Protein AF-A0A1Y2IJ03-F1 (afdb_monomer)

Structure (mmCIF, N/CA/C/O backbone):
data_AF-A0A1Y2IJ03-F1
#
_entry.id   AF-A0A1Y2IJ03-F1
#
loop_
_atom_site.group_PDB
_atom_site.id
_atom_site.type_symbol
_atom_site.label_atom_id
_atom_site.label_alt_id
_atom_site.label_comp_id
_atom_site.label_asym_id
_atom_site.label_entity_id
_atom_site.label_seq_id
_atom_site.pdbx_PDB_ins_code
_atom_site.Cartn_x
_atom_site.Cartn_y
_atom_site.Cartn_z
_atom_site.occupancy
_atom_site.B_iso_or_equiv
_atom_site.auth_seq_id
_atom_site.auth_comp_id
_atom_site.auth_asym_id
_atom_site.auth_atom_id
_atom_site.pdbx_PDB_model_num
ATOM 1 N N . MET A 1 1 ? -4.347 -14.880 13.955 1.00 60.97 1 MET A N 1
ATOM 2 C CA . MET A 1 1 ? -3.455 -14.083 14.823 1.00 60.97 1 MET A CA 1
ATOM 3 C C . MET A 1 1 ? -4.334 -13.194 15.697 1.00 60.97 1 MET A C 1
ATOM 5 O O . MET A 1 1 ? -5.386 -12.803 15.196 1.00 60.97 1 MET A O 1
ATOM 9 N N . PRO A 1 2 ? -4.016 -12.935 16.980 1.00 81.69 2 PRO A N 1
ATOM 10 C CA . PRO A 1 2 ? -4.714 -11.885 17.726 1.00 81.69 2 PRO A CA 1
ATOM 11 C C . PRO A 1 2 ? -4.507 -10.529 17.035 1.00 81.69 2 PRO A C 1
ATOM 13 O O . PRO A 1 2 ? -3.462 -10.315 16.425 1.00 81.69 2 PRO A O 1
ATOM 16 N N . LEU A 1 3 ? -5.497 -9.639 17.121 1.00 87.19 3 LEU A N 1
ATOM 17 C CA . LEU A 1 3 ? -5.403 -8.273 16.599 1.00 87.19 3 LEU A CA 1
ATOM 18 C C . LEU A 1 3 ? -4.240 -7.541 17.297 1.00 87.19 3 LEU A C 1
ATOM 20 O O . LEU A 1 3 ? -4.244 -7.497 18.528 1.00 87.19 3 LEU A O 1
ATOM 24 N N . PRO A 1 4 ? -3.242 -7.001 16.573 1.00 90.69 4 PRO A N 1
ATOM 25 C CA . PRO A 1 4 ? -2.225 -6.139 17.166 1.00 90.69 4 PRO A CA 1
ATOM 26 C C . PRO A 1 4 ? -2.768 -4.725 17.403 1.00 90.69 4 PRO A C 1
ATOM 28 O O . PRO A 1 4 ? -3.860 -4.368 16.959 1.00 90.69 4 PRO A O 1
ATOM 31 N N . ASN A 1 5 ? -1.982 -3.889 18.082 1.00 91.31 5 ASN A N 1
ATOM 32 C CA . ASN A 1 5 ? -2.214 -2.449 18.013 1.00 91.31 5 ASN A CA 1
ATOM 33 C C . ASN A 1 5 ? -2.010 -1.994 16.565 1.00 91.31 5 ASN A C 1
ATOM 35 O O . ASN A 1 5 ? -1.048 -2.413 15.919 1.00 91.31 5 ASN A O 1
ATOM 39 N N . LEU A 1 6 ? -2.905 -1.142 16.075 1.00 92.94 6 LEU A N 1
ATOM 40 C CA . LEU A 1 6 ? -2.877 -0.671 14.697 1.00 92.94 6 LEU A CA 1
ATOM 41 C C . LEU A 1 6 ? -2.366 0.766 14.644 1.00 92.94 6 LEU A C 1
ATOM 43 O O . LEU A 1 6 ? -2.964 1.679 15.213 1.00 92.94 6 LEU A O 1
ATOM 47 N N . PHE A 1 7 ? -1.255 0.950 13.949 1.00 92.31 7 PHE A N 1
ATOM 48 C CA . PHE A 1 7 ? -0.548 2.206 13.768 1.00 92.31 7 PHE A CA 1
ATOM 49 C C . PHE A 1 7 ? -0.898 2.811 12.413 1.00 92.31 7 PHE A C 1
ATOM 51 O O . PHE A 1 7 ? -0.955 2.105 11.403 1.00 92.31 7 PHE A O 1
ATOM 58 N N . ARG A 1 8 ? -1.112 4.125 12.376 1.00 92.62 8 ARG A N 1
ATOM 59 C CA . ARG A 1 8 ? -1.336 4.858 11.127 1.00 92.62 8 ARG A CA 1
ATOM 60 C C . ARG A 1 8 ? -0.783 6.275 11.208 1.00 92.62 8 ARG A C 1
ATOM 62 O O . ARG A 1 8 ? -1.018 6.981 12.192 1.00 92.62 8 ARG A O 1
ATOM 69 N N . HIS A 1 9 ? -0.092 6.708 10.159 1.00 91.19 9 HIS A N 1
ATOM 70 C CA . HIS A 1 9 ? 0.366 8.088 10.014 1.00 91.19 9 HIS A CA 1
ATOM 71 C C . HIS A 1 9 ? -0.780 8.990 9.544 1.00 91.19 9 HIS A C 1
ATOM 73 O O . HIS A 1 9 ? -1.504 8.646 8.603 1.00 91.19 9 HIS A O 1
ATOM 79 N N . ARG A 1 10 ? -0.985 10.135 10.208 1.00 84.06 10 ARG A N 1
ATOM 80 C CA . ARG A 1 10 ? -2.024 11.108 9.847 1.00 84.06 10 ARG A CA 1
ATOM 81 C C . ARG A 1 10 ? -1.796 12.504 10.433 1.00 84.06 10 ARG A C 1
ATOM 83 O O . ARG A 1 10 ? -1.557 12.664 11.626 1.00 84.06 10 ARG A O 1
ATOM 90 N N . ILE A 1 11 ? -2.082 13.528 9.625 1.00 66.62 11 ILE A N 1
ATOM 91 C CA . ILE A 1 11 ? -2.183 14.940 10.029 1.00 66.62 11 ILE A CA 1
ATOM 92 C C . ILE A 1 11 ? -3.530 15.506 9.518 1.00 66.62 11 ILE A C 1
ATOM 94 O O . ILE A 1 11 ? -3.846 15.292 8.349 1.00 66.62 11 ILE A O 1
ATOM 98 N N . PRO A 1 12 ? -4.336 16.282 10.274 1.00 59.09 12 PRO A N 1
ATOM 99 C CA . PRO A 1 12 ? -4.574 16.282 11.720 1.00 59.09 12 PRO A CA 1
ATOM 100 C C . PRO A 1 12 ? -6.035 15.934 12.120 1.00 59.09 12 PRO A C 1
ATOM 102 O O . PRO A 1 12 ? -6.342 15.941 13.308 1.00 59.09 12 PRO A O 1
ATOM 105 N N . LEU A 1 13 ? -6.950 15.676 11.171 1.00 59.53 13 LEU A N 1
ATOM 106 C CA . LEU A 1 13 ? -8.406 15.741 11.424 1.00 59.53 13 LEU A CA 1
ATOM 107 C C . LEU A 1 13 ? -9.080 14.417 11.830 1.00 59.53 13 LEU A C 1
ATOM 109 O O . LEU A 1 13 ? -10.090 14.449 12.524 1.00 59.53 13 LEU A O 1
ATOM 113 N N . SER A 1 14 ? -8.557 13.262 11.410 1.00 72.38 14 SER A N 1
ATOM 114 C CA . SER A 1 14 ? -9.029 11.936 11.843 1.00 72.38 14 SER A CA 1
ATOM 115 C C . SER A 1 14 ? -8.064 10.856 11.350 1.00 72.38 14 SER A C 1
ATOM 117 O O . SER A 1 14 ? -7.741 10.869 10.160 1.00 72.38 14 SER A O 1
ATOM 119 N N . PRO A 1 15 ? -7.614 9.905 12.190 1.00 79.88 15 PRO A N 1
ATOM 120 C CA . PRO A 1 15 ? -6.732 8.829 11.744 1.00 79.88 15 PRO A CA 1
ATOM 121 C C . PRO A 1 15 ? -7.356 7.949 10.654 1.00 79.88 15 PRO A C 1
ATOM 123 O O . PRO A 1 15 ? -6.645 7.490 9.762 1.00 79.88 15 PRO A O 1
ATOM 126 N N . LEU A 1 16 ? -8.680 7.770 10.656 1.00 86.31 16 LEU A N 1
ATOM 127 C CA . LEU A 1 16 ? -9.371 6.765 9.841 1.00 86.31 16 LEU A CA 1
ATOM 128 C C . LEU A 1 16 ? -10.313 7.365 8.784 1.00 86.31 16 LEU A C 1
ATOM 130 O O . LEU A 1 16 ? -11.454 6.946 8.643 1.00 86.31 16 LEU A O 1
ATOM 134 N N . GLN A 1 17 ? -9.860 8.351 8.013 1.00 85.44 17 GLN A N 1
ATOM 135 C CA . GLN A 1 17 ? -10.544 8.716 6.764 1.00 85.44 17 GLN A CA 1
ATOM 136 C C . GLN A 1 17 ? -10.148 7.744 5.648 1.00 85.44 17 GLN A C 1
ATOM 138 O O . GLN A 1 17 ? -8.961 7.434 5.508 1.00 85.44 17 GLN A O 1
ATOM 143 N N . VAL A 1 18 ? -11.122 7.381 4.825 1.00 88.00 18 VAL A N 1
ATOM 144 C CA . VAL A 1 18 ? -10.973 6.490 3.674 1.00 88.00 18 VAL A CA 1
ATOM 145 C C . VAL A 1 18 ? -11.016 7.273 2.356 1.00 88.00 18 VAL A C 1
ATOM 147 O O . VAL A 1 18 ? -11.752 8.254 2.243 1.00 88.00 18 VAL A O 1
ATOM 150 N N . TRP A 1 19 ? -10.259 6.829 1.351 1.00 86.12 19 TRP A N 1
ATOM 151 C CA . TRP A 1 19 ? -10.256 7.401 0.000 1.00 86.12 19 TRP A CA 1
ATOM 152 C C . TRP A 1 19 ? -10.794 6.412 -1.046 1.00 86.12 19 TRP A C 1
ATOM 154 O O . TRP A 1 19 ? -10.234 5.334 -1.254 1.00 86.12 19 TRP A O 1
ATOM 164 N N . VAL A 1 20 ? -11.862 6.786 -1.757 1.00 85.38 20 VAL A N 1
ATOM 165 C CA . VAL 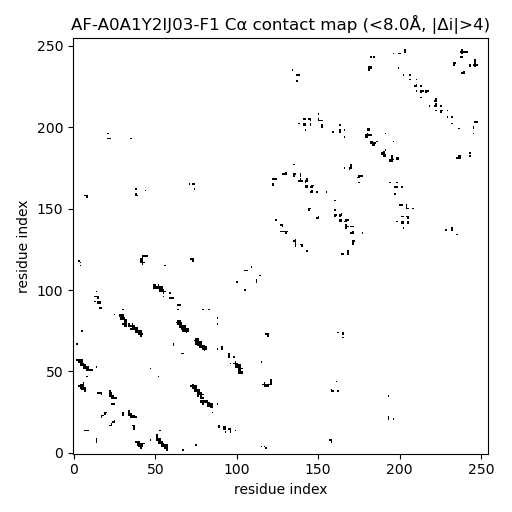A 1 20 ? -12.392 5.986 -2.877 1.00 85.38 20 VAL A CA 1
ATOM 166 C C . VAL A 1 20 ? -11.408 5.997 -4.048 1.00 85.38 20 VAL A C 1
ATOM 168 O O . VAL A 1 20 ? -10.876 7.044 -4.409 1.00 85.38 20 VAL A O 1
ATOM 171 N N . GLY A 1 21 ? -11.178 4.831 -4.651 1.00 77.38 21 GLY A N 1
ATOM 172 C CA . GLY A 1 21 ? -10.223 4.649 -5.745 1.00 77.38 21 GLY A CA 1
ATOM 173 C C . GLY A 1 21 ? -8.782 4.410 -5.286 1.00 77.38 21 GLY A C 1
ATOM 174 O O . GLY A 1 21 ? -7.932 4.116 -6.122 1.00 77.38 21 GLY A O 1
ATOM 175 N N . MET A 1 22 ? -8.503 4.512 -3.980 1.00 79.38 22 MET A N 1
ATOM 176 C CA . MET A 1 22 ? -7.208 4.138 -3.399 1.00 79.38 22 MET A CA 1
ATOM 177 C C . MET A 1 22 ? -7.363 3.124 -2.271 1.00 79.38 22 MET A C 1
ATOM 179 O O . MET A 1 22 ? -6.845 2.015 -2.371 1.00 79.38 22 MET A O 1
ATOM 183 N N . ASP A 1 23 ? -8.094 3.493 -1.216 1.00 85.00 23 ASP A N 1
ATOM 184 C CA . ASP A 1 23 ? -8.292 2.620 -0.064 1.00 85.00 23 ASP A CA 1
ATOM 185 C C . ASP A 1 23 ? -9.363 1.570 -0.329 1.00 85.00 23 ASP A C 1
ATOM 187 O O . ASP A 1 23 ? -9.229 0.406 0.057 1.00 85.00 23 ASP A O 1
ATOM 191 N N . ILE A 1 24 ? -10.435 2.010 -0.988 1.00 87.56 24 ILE A N 1
ATOM 192 C CA . ILE A 1 24 ? -11.606 1.199 -1.289 1.00 87.56 24 ILE A CA 1
ATOM 193 C C . ILE A 1 24 ? -12.103 1.406 -2.714 1.00 87.56 24 ILE A C 1
ATOM 195 O O . ILE A 1 24 ? -11.977 2.487 -3.292 1.00 87.56 24 ILE A O 1
ATOM 199 N N . MET A 1 25 ? -12.777 0.389 -3.234 1.00 84.44 25 MET A N 1
ATOM 200 C CA . MET A 1 25 ? -13.521 0.440 -4.484 1.00 84.44 25 MET A CA 1
ATOM 201 C C . MET A 1 25 ? -15.020 0.330 -4.226 1.00 84.44 25 MET A C 1
ATOM 203 O O . MET A 1 25 ? -15.480 -0.533 -3.472 1.00 84.44 25 MET A O 1
ATOM 207 N N . LEU A 1 26 ? -15.785 1.192 -4.896 1.00 87.12 26 LEU A N 1
ATOM 208 C CA . LEU A 1 26 ? -17.241 1.121 -4.891 1.00 87.12 26 LEU A CA 1
ATOM 209 C C . LEU A 1 26 ? -17.721 0.112 -5.931 1.00 87.12 26 LEU A C 1
ATOM 211 O O . LEU A 1 26 ? -17.332 0.175 -7.096 1.00 87.12 26 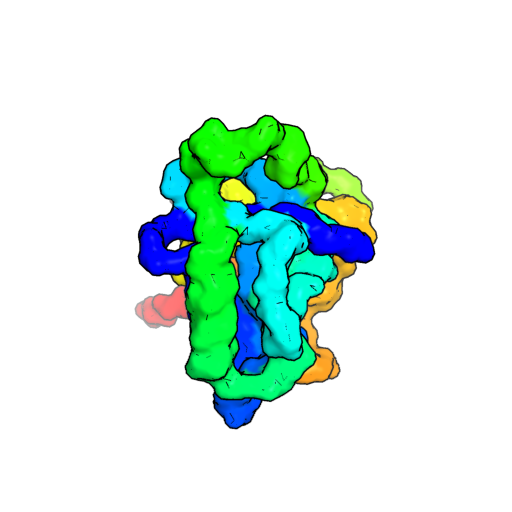LEU A O 1
ATOM 215 N N . GLN A 1 27 ? -18.621 -0.773 -5.518 1.00 84.69 27 GLN A N 1
ATOM 216 C CA . GLN A 1 27 ? -19.339 -1.689 -6.396 1.00 84.69 27 GLN A CA 1
ATOM 217 C C . GLN A 1 27 ? -20.820 -1.332 -6.334 1.00 84.69 27 GLN A C 1
ATOM 219 O O . GLN A 1 27 ? -21.448 -1.439 -5.286 1.00 84.69 27 GLN A O 1
ATOM 224 N N . ASN A 1 28 ? -21.371 -0.825 -7.441 1.00 86.06 28 ASN A N 1
ATOM 225 C CA . ASN A 1 28 ? -22.765 -0.366 -7.524 1.00 86.06 28 ASN A CA 1
ATOM 226 C C . ASN A 1 28 ? -23.167 0.645 -6.425 1.00 86.06 28 ASN A C 1
ATOM 228 O O . ASN A 1 28 ? -24.314 0.673 -5.993 1.00 86.06 28 ASN A O 1
ATOM 232 N N . GLY A 1 29 ? -22.222 1.478 -5.968 1.00 87.75 29 GLY A N 1
ATOM 233 C CA . GLY A 1 29 ? -22.441 2.465 -4.900 1.00 87.75 29 GLY A CA 1
ATOM 234 C C . GLY A 1 29 ? -22.232 1.945 -3.471 1.00 87.75 29 GLY A C 1
ATOM 235 O O . GLY A 1 29 ? -22.372 2.719 -2.524 1.00 87.75 29 GLY A O 1
ATOM 236 N N . TYR A 1 30 ? -21.852 0.677 -3.312 1.00 93.44 30 TYR A N 1
ATOM 237 C CA . TYR A 1 30 ? -21.608 0.036 -2.022 1.00 93.44 30 TYR A CA 1
ATOM 238 C C . TYR A 1 30 ? -20.128 -0.290 -1.813 1.00 93.44 30 TYR A C 1
ATOM 240 O O . TYR A 1 30 ? -19.357 -0.423 -2.767 1.00 93.44 30 TYR A O 1
ATOM 248 N N . VAL A 1 31 ? -19.747 -0.434 -0.548 1.00 93.62 31 VAL A N 1
ATOM 249 C CA . VAL A 1 31 ? -18.486 -1.038 -0.113 1.00 93.62 31 VAL A CA 1
ATOM 250 C C . VAL A 1 31 ? -18.788 -2.362 0.573 1.00 93.62 31 VAL A C 1
ATOM 252 O O . VAL A 1 31 ? -19.765 -2.468 1.311 1.00 93.62 31 VAL A O 1
ATOM 255 N N . GLY A 1 32 ? -17.954 -3.370 0.357 1.00 92.88 32 GLY A N 1
ATOM 256 C CA . GLY A 1 32 ? -18.068 -4.667 1.014 1.00 92.88 32 GLY A CA 1
ATOM 257 C C . GLY A 1 32 ? -16.712 -5.205 1.469 1.00 92.88 32 GLY A C 1
ATOM 258 O O . GLY A 1 32 ? -15.695 -4.530 1.317 1.00 92.88 32 GLY A O 1
ATOM 259 N N . PRO A 1 33 ? -16.669 -6.437 2.000 1.00 91.75 33 PRO A N 1
ATOM 260 C CA . PRO A 1 33 ? -15.437 -7.049 2.504 1.00 91.75 33 PRO A CA 1
ATOM 261 C C . PRO A 1 33 ? -14.290 -7.122 1.494 1.00 91.75 33 PRO A C 1
ATOM 263 O O . PRO A 1 33 ? -13.129 -7.048 1.872 1.00 91.75 33 PRO A O 1
ATOM 266 N N . ALA A 1 34 ? -14.617 -7.245 0.207 1.00 87.12 34 ALA A N 1
ATOM 267 C CA . ALA A 1 34 ? -13.644 -7.307 -0.881 1.00 87.12 34 ALA A CA 1
ATOM 268 C C . ALA A 1 34 ? -13.313 -5.930 -1.487 1.00 87.12 34 ALA A C 1
ATOM 270 O O . ALA A 1 34 ? -12.551 -5.852 -2.447 1.00 87.12 34 ALA A O 1
ATOM 271 N N . SER A 1 35 ? -13.889 -4.841 -0.968 1.00 87.94 35 SER A N 1
ATOM 272 C CA . SER A 1 35 ? -13.680 -3.501 -1.523 1.00 87.94 35 SER A CA 1
ATOM 273 C C . SER A 1 35 ? -12.314 -2.911 -1.190 1.00 87.94 35 SER A C 1
ATOM 275 O O . SER A 1 35 ? -11.975 -1.897 -1.786 1.00 87.94 35 SER A O 1
ATOM 277 N N . GLY A 1 36 ? -11.550 -3.498 -0.267 1.00 89.31 36 GLY A N 1
ATOM 278 C CA . GLY A 1 36 ? -10.350 -2.901 0.319 1.00 89.31 36 GLY A CA 1
ATOM 279 C C . GLY A 1 36 ? -10.617 -2.366 1.728 1.00 89.31 36 GLY A C 1
ATOM 280 O O . GLY A 1 36 ? -11.563 -2.785 2.397 1.00 89.31 36 GLY A O 1
ATOM 281 N N . GLY A 1 37 ? -9.788 -1.436 2.190 1.00 92.50 37 GLY A N 1
ATOM 282 C CA . GLY A 1 37 ? -9.884 -0.872 3.531 1.00 92.50 37 GLY A CA 1
ATOM 283 C C . GLY A 1 37 ? -8.796 0.155 3.820 1.00 92.50 37 GLY A C 1
ATOM 284 O O . GLY A 1 37 ? -7.961 0.467 2.972 1.00 92.50 37 GLY A O 1
ATOM 285 N N . ILE A 1 38 ? -8.802 0.681 5.039 1.00 92.94 38 ILE A N 1
ATOM 286 C CA . ILE A 1 38 ? -7.783 1.630 5.490 1.00 92.94 38 ILE A CA 1
ATOM 287 C C . ILE A 1 38 ? -6.518 0.870 5.882 1.00 92.94 38 ILE A C 1
ATOM 289 O O . ILE A 1 38 ? -6.573 0.016 6.768 1.00 92.94 38 ILE A O 1
ATOM 293 N N . SER A 1 39 ? -5.388 1.234 5.273 1.00 93.50 39 SER A N 1
ATOM 294 C CA . SER A 1 39 ? -4.064 0.720 5.636 1.00 93.50 39 SER A CA 1
ATOM 295 C C . SER A 1 39 ? -3.665 1.104 7.057 1.00 93.50 39 SER A C 1
ATOM 297 O O . SER A 1 39 ? -3.711 2.269 7.457 1.00 93.50 39 SER A O 1
ATOM 299 N N . THR A 1 40 ? -3.238 0.118 7.819 1.00 94.25 40 THR A N 1
ATOM 300 C CA . THR A 1 40 ? -2.694 0.247 9.167 1.00 94.25 40 THR A CA 1
ATOM 301 C C . THR A 1 40 ? -1.537 -0.730 9.318 1.00 94.25 40 THR A C 1
ATOM 303 O O . THR A 1 40 ? -1.346 -1.605 8.474 1.00 94.25 40 THR A O 1
ATOM 306 N N . PHE A 1 41 ? -0.744 -0.582 10.371 1.00 93.19 41 PHE A N 1
ATOM 307 C CA . PHE A 1 41 ? 0.450 -1.397 10.580 1.00 93.19 41 PHE A CA 1
ATOM 308 C C . PHE A 1 41 ? 0.476 -1.946 11.997 1.00 93.19 41 PHE A C 1
ATOM 310 O O . PHE A 1 41 ? -0.023 -1.305 12.912 1.00 93.19 41 PHE A O 1
ATOM 317 N N . SER A 1 42 ? 1.065 -3.119 12.199 1.00 90.94 42 SER A N 1
ATOM 318 C CA . SER A 1 42 ? 1.235 -3.735 13.527 1.00 90.94 42 SER A CA 1
ATOM 319 C C . SER A 1 42 ? 2.406 -3.152 14.330 1.00 90.94 42 SER A C 1
ATOM 321 O O . SER A 1 42 ? 2.672 -3.564 15.463 1.00 90.94 42 SER A O 1
ATOM 323 N N . HIS A 1 43 ? 3.143 -2.219 13.731 1.00 87.81 43 HIS A N 1
ATOM 324 C CA . HIS A 1 43 ? 4.302 -1.561 14.308 1.00 87.81 43 HIS A CA 1
ATOM 325 C C . HIS A 1 43 ? 4.334 -0.088 13.907 1.00 87.81 43 HIS A C 1
ATOM 327 O O . HIS A 1 43 ? 3.675 0.325 12.955 1.00 87.81 43 HIS A O 1
ATOM 333 N N . LYS A 1 44 ? 5.139 0.695 14.626 1.00 86.62 44 LYS A N 1
ATOM 334 C CA . LYS A 1 44 ? 5.516 2.049 14.235 1.00 86.62 44 LYS A CA 1
ATOM 335 C C . LYS A 1 44 ? 6.730 1.980 13.293 1.00 86.62 44 LYS A C 1
ATOM 337 O O . LYS A 1 44 ? 7.810 1.621 13.769 1.00 86.62 44 LYS A O 1
ATOM 342 N N . PRO A 1 45 ? 6.614 2.373 12.013 1.00 83.94 45 PRO A N 1
ATOM 343 C CA . PRO A 1 45 ? 7.773 2.611 11.161 1.00 83.94 45 PRO A CA 1
ATOM 344 C C . PRO A 1 45 ? 8.714 3.649 11.781 1.00 83.94 45 PRO A C 1
ATOM 346 O O . PRO A 1 45 ? 8.277 4.698 12.262 1.00 83.94 45 PRO A O 1
ATOM 349 N N . SER A 1 46 ? 10.020 3.37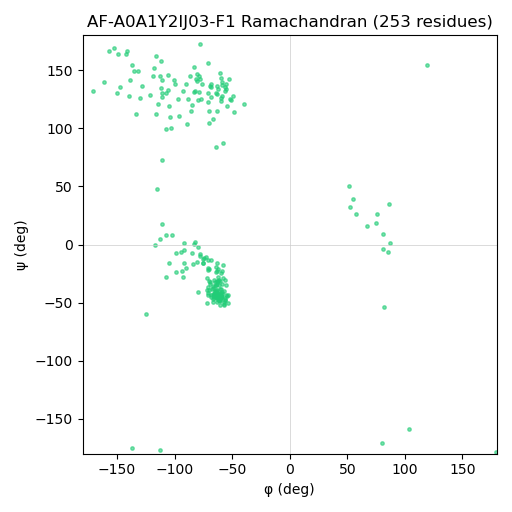9 11.749 1.00 80.62 46 SER A N 1
ATOM 350 C CA . SER A 1 46 ? 11.051 4.224 12.379 1.00 80.62 46 SER A CA 1
ATOM 351 C C . SER A 1 46 ? 11.070 5.669 11.866 1.00 80.62 46 SER A C 1
ATOM 353 O O . SER A 1 46 ? 11.411 6.587 12.610 1.00 80.62 46 SER A O 1
ATOM 355 N N . ARG A 1 47 ? 10.661 5.875 10.609 1.00 80.56 47 ARG A N 1
ATOM 356 C CA . ARG A 1 47 ? 10.570 7.184 9.946 1.00 80.56 47 ARG A CA 1
ATOM 357 C C . ARG A 1 47 ? 9.384 8.043 10.394 1.00 80.56 47 ARG A C 1
ATOM 359 O O . ARG A 1 47 ? 9.367 9.236 10.103 1.00 80.56 47 ARG A O 1
ATOM 366 N N . TRP A 1 48 ? 8.380 7.468 11.055 1.00 87.06 48 TRP A N 1
ATOM 367 C CA . TRP A 1 48 ? 7.198 8.219 11.476 1.00 87.06 48 TRP A CA 1
ATOM 368 C C . TRP A 1 48 ? 7.454 8.960 12.785 1.00 87.06 48 TRP A C 1
ATOM 370 O O . TRP A 1 48 ? 7.948 8.391 13.763 1.00 87.06 48 TRP A O 1
ATOM 380 N N . THR A 1 49 ? 7.087 10.239 12.815 1.00 86.12 49 THR A N 1
ATOM 381 C CA . THR A 1 49 ? 7.188 11.065 14.016 1.00 86.12 49 THR A CA 1
ATOM 382 C C . THR A 1 49 ? 6.011 10.799 14.957 1.00 86.12 49 THR A C 1
ATOM 384 O O . THR A 1 49 ? 4.899 10.493 14.523 1.00 86.12 49 THR A O 1
ATOM 387 N N . ASP A 1 50 ? 6.257 10.897 16.265 1.00 85.50 50 ASP A N 1
ATOM 388 C CA . ASP A 1 50 ? 5.268 10.559 17.302 1.00 85.50 50 ASP A CA 1
ATOM 389 C C . ASP A 1 50 ? 4.025 11.461 17.272 1.00 85.50 50 ASP A C 1
ATOM 391 O O . ASP A 1 50 ? 2.924 11.020 17.594 1.00 85.50 50 ASP A O 1
ATOM 395 N N . ASP A 1 51 ? 4.190 12.720 16.867 1.00 84.12 51 ASP A N 1
ATOM 396 C CA . ASP A 1 51 ? 3.151 13.755 16.837 1.00 84.12 51 ASP A CA 1
ATOM 397 C C . ASP A 1 51 ? 2.152 13.593 15.676 1.00 84.12 51 ASP A C 1
ATOM 399 O O . ASP A 1 51 ? 1.065 14.181 15.697 1.00 84.12 51 ASP A O 1
ATOM 403 N N . GLN A 1 52 ? 2.511 12.782 14.679 1.00 85.50 52 GLN A N 1
ATOM 404 C CA . GLN A 1 52 ? 1.717 12.496 13.479 1.00 85.50 52 GLN A CA 1
ATOM 405 C C . GLN A 1 52 ? 1.229 11.046 13.438 1.00 85.50 52 GLN A C 1
ATOM 407 O O . GLN A 1 52 ? 0.637 10.608 12.451 1.00 85.50 52 GLN A O 1
ATOM 412 N N . LEU A 1 53 ? 1.488 10.287 14.499 1.00 89.12 53 LEU A N 1
ATOM 413 C CA . LEU A 1 53 ? 1.165 8.879 14.585 1.00 89.12 53 LEU A CA 1
ATOM 414 C C . LEU A 1 53 ? -0.032 8.657 15.495 1.00 89.12 53 LEU A C 1
ATOM 416 O O . LEU A 1 53 ? -0.085 9.150 16.621 1.00 89.12 53 LEU A O 1
ATOM 420 N N . TRP A 1 54 ? -0.969 7.858 15.010 1.00 91.75 54 TRP A N 1
ATOM 421 C CA . TRP A 1 54 ? -2.115 7.400 15.775 1.00 91.75 54 TRP A CA 1
ATOM 422 C C . TRP A 1 54 ? -2.024 5.907 16.017 1.00 91.75 54 TRP A C 1
ATOM 424 O O . TRP A 1 54 ? -1.570 5.152 15.152 1.00 91.75 54 TRP A O 1
ATOM 434 N N . VAL A 1 55 ? -2.500 5.495 17.185 1.00 91.06 55 VAL A N 1
ATOM 435 C CA . VAL A 1 55 ? -2.624 4.095 17.562 1.00 91.06 55 VAL A CA 1
ATOM 436 C C . VAL A 1 55 ? -4.069 3.794 17.888 1.00 91.06 55 VAL A C 1
ATOM 438 O O . VAL A 1 55 ? -4.684 4.469 18.711 1.00 91.06 55 VAL A O 1
ATOM 441 N N . LEU A 1 56 ? -4.594 2.748 17.267 1.00 92.38 56 LEU A N 1
ATOM 442 C CA . LEU A 1 56 ? -5.802 2.077 17.707 1.00 92.38 56 LEU A CA 1
ATOM 443 C C . LEU A 1 56 ? -5.381 0.872 18.566 1.00 92.38 56 LEU A C 1
ATOM 445 O O . LEU A 1 56 ? -4.809 -0.083 18.028 1.00 92.38 56 LEU A O 1
ATOM 449 N N . PRO A 1 57 ? -5.620 0.900 19.890 1.00 90.06 57 PRO A N 1
ATOM 450 C CA . PRO A 1 57 ? -5.270 -0.215 20.762 1.00 90.06 57 PRO A CA 1
ATOM 451 C C . PRO A 1 57 ? -5.982 -1.502 20.344 1.00 90.06 57 PRO A C 1
ATOM 453 O O . PRO A 1 57 ? -7.163 -1.456 19.999 1.00 90.06 57 PRO A O 1
ATOM 456 N N . HIS A 1 58 ? -5.316 -2.651 20.459 1.00 89.94 58 HIS A N 1
ATOM 457 C CA . HIS A 1 58 ? -5.882 -3.965 20.118 1.00 89.94 58 HIS A CA 1
ATOM 458 C C . HIS A 1 58 ? -7.147 -4.329 20.912 1.00 89.94 58 HIS A C 1
ATOM 460 O O . HIS A 1 58 ? -7.944 -5.163 20.487 1.00 89.94 58 HIS A O 1
ATOM 466 N N . THR A 1 59 ? -7.333 -3.711 22.079 1.00 88.38 59 THR A N 1
ATOM 467 C CA . THR A 1 59 ? -8.524 -3.853 22.923 1.00 88.38 59 THR A CA 1
ATOM 468 C C . THR A 1 59 ? -9.718 -3.040 22.422 1.00 88.38 59 THR A C 1
ATOM 470 O O . THR A 1 59 ? -10.829 -3.215 22.925 1.00 88.38 59 THR A O 1
ATOM 473 N N . SER A 1 60 ? -9.524 -2.154 21.441 1.00 91.06 60 SER A N 1
ATOM 474 C CA . SER A 1 60 ? -10.593 -1.320 20.897 1.00 91.06 60 SER A CA 1
ATOM 475 C C . SER A 1 60 ? -11.566 -2.161 20.076 1.00 91.06 60 SER A C 1
ATOM 477 O O . SER A 1 60 ? -11.165 -2.778 19.086 1.00 91.06 60 SER A O 1
ATOM 479 N N . PRO A 1 61 ? -12.864 -2.170 20.416 1.00 92.38 61 PRO A N 1
ATOM 480 C CA . PRO A 1 61 ? -13.833 -2.918 19.637 1.00 92.38 61 PRO A CA 1
ATOM 481 C C . PRO A 1 61 ? -14.021 -2.281 18.252 1.00 92.38 61 PRO A C 1
ATOM 483 O O . PRO A 1 61 ? -14.344 -1.098 18.128 1.00 92.38 61 PRO A O 1
ATOM 486 N N . LEU A 1 62 ? -13.873 -3.095 17.204 1.00 93.69 62 LEU A N 1
ATOM 487 C CA . LEU A 1 62 ? -14.200 -2.730 15.817 1.00 93.69 62 LEU A CA 1
ATOM 488 C C . LEU A 1 62 ? -15.721 -2.610 15.586 1.00 93.69 62 LEU A C 1
ATOM 490 O O . LEU A 1 62 ? -16.162 -1.939 14.655 1.00 93.69 62 LEU A O 1
ATOM 494 N N . GLY A 1 63 ? -16.532 -3.245 16.439 1.00 92.50 63 GLY A N 1
ATOM 495 C CA . GLY A 1 63 ? -17.969 -3.424 16.222 1.00 92.50 63 GLY A CA 1
ATOM 496 C C . GLY A 1 63 ? -18.272 -4.584 15.267 1.00 92.50 63 GLY A C 1
ATOM 497 O O . GLY A 1 63 ? -17.393 -5.366 14.924 1.00 92.50 63 GLY A O 1
ATOM 498 N N . THR A 1 64 ? -19.532 -4.722 14.848 1.00 95.44 64 THR A N 1
ATOM 499 C CA . THR A 1 64 ? -19.980 -5.811 13.951 1.00 95.44 64 THR A CA 1
ATOM 500 C C . THR A 1 64 ? -19.927 -5.449 12.464 1.00 95.44 64 THR A C 1
ATOM 502 O O . THR A 1 64 ? -20.213 -6.288 11.615 1.00 95.44 64 THR A O 1
ATOM 505 N N . ASN A 1 65 ? -19.590 -4.196 12.143 1.00 97.50 65 ASN A N 1
ATOM 506 C CA . ASN A 1 65 ? -19.594 -3.654 10.781 1.00 97.50 65 ASN A CA 1
ATOM 507 C C . ASN A 1 65 ? -18.190 -3.498 10.189 1.00 97.50 65 ASN A C 1
ATOM 509 O O . ASN A 1 65 ? -18.057 -3.355 8.977 1.00 97.50 65 ASN A O 1
ATOM 513 N N . LEU A 1 66 ? -17.152 -3.541 11.022 1.00 97.56 66 LEU A N 1
ATOM 514 C CA . LEU A 1 66 ? -15.759 -3.440 10.611 1.00 97.56 66 LEU A CA 1
ATOM 515 C C . LEU A 1 66 ? -15.022 -4.722 10.977 1.00 97.56 66 LEU A C 1
ATOM 517 O O . LEU A 1 66 ? -15.360 -5.387 11.956 1.00 97.56 66 LEU A O 1
ATOM 521 N N . GLN A 1 67 ? -13.992 -5.040 10.210 1.00 96.62 67 GLN A N 1
ATOM 522 C CA . GLN A 1 67 ? -13.057 -6.115 10.506 1.00 96.62 67 GLN A CA 1
ATOM 523 C C . GLN A 1 67 ? -11.627 -5.638 10.271 1.00 96.62 67 GLN A C 1
ATOM 525 O O . GLN A 1 67 ? -11.384 -4.790 9.413 1.00 96.62 67 GLN A O 1
ATOM 530 N N . ALA A 1 68 ? -10.695 -6.192 11.039 1.00 95.62 68 ALA A N 1
ATOM 531 C CA . ALA A 1 68 ? -9.270 -6.046 10.795 1.00 95.62 68 ALA A CA 1
ATOM 532 C C . ALA A 1 68 ? -8.774 -7.283 10.037 1.00 95.62 68 ALA A C 1
ATOM 534 O O . ALA A 1 68 ? -8.991 -8.409 10.489 1.00 95.62 68 ALA A O 1
ATOM 535 N N . ILE A 1 69 ? -8.139 -7.071 8.891 1.00 95.19 69 ILE A N 1
ATOM 536 C CA . ILE A 1 69 ? -7.609 -8.120 8.020 1.00 95.19 69 ILE A CA 1
ATOM 537 C C . ILE A 1 69 ? -6.088 -8.051 8.080 1.00 95.19 69 ILE A C 1
ATOM 539 O O . ILE A 1 69 ? -5.518 -6.985 7.864 1.00 95.19 69 ILE A O 1
ATOM 543 N N . ASP A 1 70 ? -5.459 -9.185 8.379 1.00 92.94 70 ASP A N 1
ATOM 544 C CA . ASP A 1 70 ? -4.013 -9.368 8.274 1.00 92.94 70 ASP A CA 1
ATOM 545 C C . ASP A 1 70 ? -3.639 -9.393 6.783 1.00 92.94 70 ASP A C 1
ATOM 547 O O . ASP A 1 70 ? -3.930 -10.365 6.081 1.00 92.94 70 ASP A O 1
ATOM 551 N N . ASP A 1 71 ? -3.068 -8.290 6.302 1.00 89.88 71 ASP A N 1
ATOM 552 C CA . ASP A 1 71 ? -2.676 -8.071 4.912 1.00 89.88 71 ASP A CA 1
ATOM 553 C C . ASP A 1 71 ? -1.147 -8.051 4.849 1.00 89.88 71 ASP A C 1
ATOM 555 O O . ASP A 1 71 ? -0.526 -7.001 4.703 1.00 89.88 71 ASP A O 1
ATOM 559 N N . TYR A 1 72 ? -0.555 -9.239 5.003 1.00 89.31 72 TYR A N 1
ATOM 560 C CA . TYR A 1 72 ? 0.887 -9.522 4.966 1.00 89.31 72 TYR A CA 1
ATOM 561 C C . TYR A 1 72 ? 1.678 -9.352 6.280 1.00 89.31 72 TYR A C 1
ATOM 563 O O . TYR A 1 72 ? 2.866 -9.019 6.278 1.00 89.31 72 TYR A O 1
ATOM 571 N N . GLY A 1 73 ? 1.064 -9.657 7.419 1.00 87.12 73 GLY A N 1
ATOM 572 C CA . GLY A 1 73 ? 1.691 -9.816 8.734 1.00 87.12 73 GLY A CA 1
ATOM 573 C C . GLY A 1 73 ? 1.939 -8.494 9.452 1.00 87.12 73 GLY A C 1
ATOM 574 O O . GLY A 1 73 ? 1.509 -8.313 10.595 1.00 87.12 73 GLY A O 1
ATOM 575 N N . THR A 1 74 ? 2.626 -7.562 8.788 1.00 88.38 74 THR A N 1
ATOM 576 C CA . THR A 1 74 ? 2.932 -6.233 9.338 1.00 88.38 74 THR A CA 1
ATOM 577 C C . THR A 1 74 ? 1.990 -5.140 8.858 1.00 88.38 74 THR A C 1
ATOM 579 O O . THR A 1 74 ? 1.820 -4.143 9.561 1.00 88.38 74 THR A O 1
ATOM 582 N N . HIS A 1 75 ? 1.358 -5.329 7.702 1.00 92.88 75 HIS A N 1
ATOM 583 C CA . HIS A 1 75 ? 0.311 -4.462 7.185 1.00 92.88 75 HIS A CA 1
ATOM 584 C C . HIS A 1 75 ? -1.068 -5.082 7.452 1.00 92.88 75 HIS A C 1
ATOM 586 O O . HIS A 1 75 ? -1.252 -6.297 7.450 1.00 92.88 75 HIS A O 1
ATOM 592 N N . TRP A 1 76 ? -2.027 -4.228 7.789 1.00 94.69 76 TRP A N 1
ATOM 593 C CA . TRP A 1 76 ? -3.364 -4.601 8.226 1.00 94.69 76 TRP A CA 1
ATOM 594 C C . TRP A 1 76 ? -4.387 -3.664 7.598 1.00 94.69 76 TRP A C 1
ATOM 596 O O . TRP A 1 76 ? -4.175 -2.453 7.534 1.00 94.69 76 TRP A O 1
ATOM 606 N N . LEU A 1 77 ? -5.535 -4.198 7.197 1.00 95.19 77 LEU A N 1
ATOM 607 C CA . LEU A 1 77 ? -6.641 -3.409 6.663 1.00 95.19 77 LEU A CA 1
ATOM 608 C C . LEU A 1 77 ? -7.783 -3.330 7.670 1.00 95.19 77 LEU A C 1
ATOM 610 O O . LEU A 1 77 ? -8.267 -4.356 8.140 1.00 95.19 77 LEU A O 1
ATOM 614 N N . ILE A 1 78 ? -8.282 -2.124 7.936 1.00 96.50 78 ILE A N 1
ATOM 615 C CA . ILE A 1 78 ? -9.607 -1.949 8.546 1.00 96.50 78 ILE A CA 1
ATOM 616 C C . ILE A 1 78 ? -10.624 -1.876 7.407 1.00 96.50 78 ILE A C 1
ATOM 618 O O . ILE A 1 78 ? -10.731 -0.852 6.731 1.00 96.50 78 ILE A O 1
ATOM 622 N N . ALA A 1 79 ? -11.361 -2.961 7.190 1.00 96.25 79 ALA A N 1
ATOM 623 C CA . ALA A 1 79 ? -12.273 -3.146 6.062 1.00 96.25 79 ALA A CA 1
ATOM 624 C C . ALA A 1 79 ? -13.738 -3.288 6.521 1.00 96.25 79 ALA A C 1
ATOM 626 O O . ALA A 1 79 ? -13.996 -3.601 7.691 1.00 96.25 79 ALA A O 1
ATOM 627 N N . PRO A 1 80 ? -14.723 -3.101 5.623 1.00 97.00 80 PRO A N 1
ATOM 628 C CA . PRO A 1 80 ? -16.107 -3.469 5.905 1.00 97.00 80 PRO A CA 1
ATOM 629 C C . PRO A 1 80 ? -16.227 -4.970 6.218 1.00 97.00 80 PRO A C 1
ATOM 631 O O . PRO A 1 80 ? -15.644 -5.809 5.534 1.00 97.00 80 PRO A O 1
ATOM 634 N N . ALA A 1 81 ? -17.011 -5.336 7.231 1.00 97.25 81 ALA A N 1
ATOM 635 C CA . ALA A 1 81 ? -17.327 -6.738 7.541 1.00 97.25 81 ALA A CA 1
ATOM 636 C C . ALA A 1 81 ? -18.504 -7.282 6.709 1.00 97.25 81 ALA A C 1
ATOM 638 O O . ALA A 1 81 ? -18.712 -8.490 6.612 1.00 97.25 81 ALA A O 1
ATOM 639 N N . ARG A 1 82 ? -19.284 -6.385 6.101 1.00 96.50 82 ARG A N 1
ATOM 640 C CA . ARG A 1 82 ? -20.435 -6.678 5.240 1.00 96.50 82 ARG A CA 1
ATOM 641 C C . ARG A 1 82 ? -20.643 -5.545 4.243 1.00 96.50 82 ARG A C 1
ATOM 643 O O . ARG A 1 82 ? -20.022 -4.495 4.372 1.00 96.50 82 ARG A O 1
ATOM 650 N N . GLU A 1 83 ? -21.510 -5.772 3.265 1.00 96.62 83 GLU A N 1
ATOM 651 C CA . GLU A 1 83 ? -21.915 -4.727 2.328 1.00 96.62 83 GLU A CA 1
ATOM 652 C C . GLU A 1 83 ? -22.635 -3.579 3.057 1.00 96.62 83 GLU A C 1
ATOM 654 O O . GLU A 1 83 ? -23.493 -3.820 3.910 1.00 96.62 83 GLU A O 1
ATOM 659 N N . MET A 1 84 ? -22.256 -2.341 2.744 1.00 97.81 84 MET A N 1
ATOM 660 C CA . MET A 1 84 ? -22.851 -1.111 3.270 1.00 97.81 84 MET A CA 1
ATOM 661 C C . MET A 1 84 ? -22.590 0.067 2.328 1.00 97.81 84 MET A C 1
ATOM 663 O O . MET A 1 84 ? -21.767 -0.010 1.413 1.00 97.81 84 MET A O 1
ATOM 667 N N . THR A 1 85 ? -23.288 1.177 2.530 1.00 96.94 85 THR A N 1
ATOM 668 C CA . THR A 1 85 ? -23.013 2.417 1.794 1.00 96.94 85 THR A CA 1
ATOM 669 C C . THR A 1 85 ? -21.689 3.042 2.240 1.00 96.94 85 THR A C 1
ATOM 671 O O . THR A 1 85 ? -21.245 2.851 3.375 1.00 96.94 85 THR A O 1
ATOM 674 N N . LEU A 1 86 ? -21.075 3.861 1.377 1.00 95.44 86 LEU A N 1
ATOM 675 C CA . LEU A 1 86 ? -19.863 4.613 1.733 1.00 95.44 86 LEU A CA 1
ATOM 676 C C . LEU A 1 86 ? -20.055 5.441 3.014 1.00 95.44 86 LEU A C 1
ATOM 678 O O . LEU A 1 86 ? -19.207 5.421 3.897 1.00 95.44 86 LEU A O 1
ATOM 682 N N . LYS A 1 87 ? -21.207 6.107 3.144 1.00 96.38 87 LYS A N 1
ATOM 683 C CA . LYS A 1 87 ? -21.531 6.950 4.299 1.00 96.38 87 LYS A CA 1
ATOM 684 C C . LYS A 1 87 ? -21.625 6.153 5.604 1.00 96.38 87 LYS A C 1
ATOM 686 O O . LYS A 1 87 ? -21.214 6.643 6.652 1.00 96.38 87 LYS A O 1
ATOM 691 N N . GLU A 1 88 ? -22.186 4.945 5.561 1.00 97.50 88 GLU A N 1
ATOM 692 C CA . GLU A 1 88 ? -22.228 4.061 6.733 1.00 97.50 88 GLU A CA 1
ATOM 693 C C . GLU A 1 88 ? -20.820 3.629 7.134 1.00 97.50 88 GLU A C 1
ATOM 695 O O . GLU A 1 88 ? -20.473 3.689 8.314 1.00 97.50 88 GLU A O 1
ATOM 700 N N . TYR A 1 89 ? -19.987 3.273 6.154 1.00 96.88 89 TYR A N 1
ATOM 701 C CA . TYR A 1 89 ? -18.600 2.907 6.407 1.00 96.88 89 TYR A CA 1
ATOM 702 C C . TYR A 1 89 ? -17.804 4.067 7.016 1.00 96.88 89 TYR A C 1
ATOM 704 O O . TYR A 1 89 ? -17.179 3.892 8.059 1.00 96.88 89 TYR A O 1
ATOM 712 N N . GLU A 1 90 ? -17.905 5.271 6.449 1.00 95.62 90 GLU A N 1
ATOM 713 C CA . GLU A 1 90 ? -17.311 6.492 7.011 1.00 95.62 90 GLU A CA 1
ATOM 714 C C . GLU A 1 90 ? -17.804 6.768 8.439 1.00 95.62 90 GLU A C 1
ATOM 716 O O . GLU A 1 90 ? -17.011 7.130 9.308 1.00 95.62 90 GLU A O 1
ATOM 721 N N . GLY A 1 91 ? -19.093 6.547 8.714 1.00 96.06 91 GLY A N 1
ATOM 722 C CA . GLY A 1 91 ? -19.664 6.682 10.055 1.00 96.06 91 GLY A CA 1
ATOM 723 C C . GLY A 1 91 ? -19.064 5.698 11.062 1.00 96.06 91 GLY A C 1
ATOM 724 O O . GLY A 1 91 ? -18.721 6.087 12.179 1.00 96.06 91 GLY A O 1
ATOM 725 N N . HIS A 1 92 ? -18.882 4.435 10.670 1.00 97.00 92 HIS A N 1
ATOM 726 C CA . HIS A 1 92 ? -18.237 3.426 11.514 1.00 97.00 92 HIS A CA 1
ATOM 727 C C . HIS A 1 92 ? -16.750 3.713 11.741 1.00 97.00 92 HIS A C 1
ATOM 729 O O . HIS A 1 92 ? -16.250 3.528 12.850 1.00 97.00 92 HIS A O 1
ATOM 735 N N . LEU A 1 93 ? -16.048 4.200 10.719 1.00 95.44 93 LEU A N 1
ATOM 736 C CA . LEU A 1 93 ? -14.653 4.611 10.837 1.00 95.44 93 LEU A CA 1
ATOM 737 C C . LEU A 1 93 ? -14.484 5.833 11.743 1.00 95.44 93 LEU A C 1
ATOM 739 O O . LEU A 1 93 ? -13.528 5.881 12.511 1.00 95.44 93 LEU A O 1
ATOM 743 N N . ALA A 1 94 ? -15.411 6.793 11.703 1.00 94.25 94 ALA A N 1
ATOM 744 C CA . ALA A 1 94 ? -15.402 7.952 12.592 1.00 94.25 94 ALA A CA 1
ATOM 745 C C . ALA A 1 94 ? -15.621 7.552 14.062 1.00 94.25 94 ALA A C 1
ATOM 747 O O . ALA A 1 94 ? -14.903 8.028 14.943 1.00 94.25 94 ALA A O 1
ATOM 748 N N . ASP A 1 95 ? -16.558 6.635 14.325 1.00 94.44 95 ASP A N 1
ATOM 749 C CA . ASP A 1 95 ? -16.749 6.053 15.659 1.00 94.44 95 ASP A CA 1
ATOM 750 C C . ASP A 1 95 ? -15.482 5.329 16.143 1.00 94.44 95 ASP A C 1
ATOM 752 O O . ASP A 1 95 ? -15.033 5.544 17.269 1.00 94.44 95 ASP A O 1
ATOM 756 N N . LEU A 1 96 ? -14.844 4.533 15.280 1.00 95.06 96 LEU A N 1
ATOM 757 C CA . LEU A 1 96 ? -13.586 3.860 15.608 1.00 95.06 96 LEU A CA 1
ATOM 758 C C . LEU A 1 96 ? -12.432 4.845 15.841 1.00 95.06 96 LEU A C 1
ATOM 760 O O . LEU A 1 96 ? -11.656 4.665 16.777 1.00 95.06 96 LEU A O 1
ATOM 764 N N . ALA A 1 97 ? -12.345 5.907 15.039 1.00 92.75 97 ALA A N 1
ATOM 765 C CA . ALA A 1 97 ? -11.328 6.946 15.164 1.00 92.75 97 ALA A CA 1
ATOM 766 C C . ALA A 1 97 ? -11.397 7.671 16.514 1.00 92.75 97 ALA A C 1
ATOM 768 O O . ALA A 1 97 ? -10.357 8.061 17.033 1.00 92.75 97 ALA A O 1
ATOM 769 N N . SER A 1 98 ? -12.586 7.797 17.117 1.00 92.12 98 SER A N 1
ATOM 770 C CA . SER A 1 98 ? -12.749 8.393 18.453 1.00 92.12 98 SER A CA 1
ATOM 771 C C . SER A 1 98 ? -12.055 7.610 19.578 1.00 92.12 98 SER A C 1
ATOM 773 O O . SER A 1 98 ? -11.850 8.145 20.665 1.00 92.12 98 SER A O 1
ATOM 775 N N . ARG A 1 99 ? -11.685 6.349 19.315 1.00 91.25 99 ARG A N 1
ATOM 776 C CA . ARG A 1 99 ? -10.972 5.454 20.240 1.00 91.25 99 ARG A CA 1
ATOM 777 C C . ARG A 1 99 ? -9.467 5.386 19.970 1.00 91.25 99 ARG A C 1
ATOM 779 O O . ARG A 1 99 ? -8.742 4.752 20.733 1.00 91.25 99 ARG A O 1
ATOM 786 N N . ALA A 1 100 ? -9.001 5.993 18.881 1.00 91.00 100 ALA A N 1
ATOM 787 C CA . ALA A 1 100 ? -7.584 6.078 18.575 1.00 91.00 100 ALA A CA 1
ATOM 788 C C . ALA A 1 100 ? -6.926 7.178 19.416 1.00 91.00 100 ALA A C 1
ATOM 790 O O . ALA A 1 100 ? -7.516 8.227 19.672 1.00 91.00 100 ALA A O 1
ATOM 791 N N . VAL A 1 101 ? -5.682 6.942 19.814 1.00 89.19 101 VAL A N 1
ATOM 792 C CA . VAL A 1 101 ? -4.894 7.845 20.659 1.00 89.19 101 VAL A CA 1
ATOM 793 C C . VAL A 1 101 ? -3.656 8.279 19.885 1.00 89.19 101 VAL A C 1
ATOM 795 O O . VAL A 1 101 ? -3.101 7.493 19.110 1.00 89.19 101 VAL A O 1
ATOM 798 N N . ARG A 1 102 ? -3.205 9.523 20.066 1.00 88.44 102 ARG A N 1
ATOM 799 C CA . ARG A 1 102 ? -1.927 9.953 19.490 1.00 88.44 102 ARG A CA 1
ATOM 800 C C . ARG A 1 102 ? -0.778 9.234 20.180 1.00 88.44 102 ARG A C 1
ATOM 802 O O . ARG A 1 102 ? -0.752 9.117 21.402 1.00 88.44 102 ARG A O 1
ATOM 809 N N . TYR A 1 103 ? 0.209 8.798 19.407 1.00 85.69 103 TYR A N 1
ATOM 810 C CA . TYR A 1 103 ? 1.355 8.073 19.947 1.00 85.69 103 TYR A CA 1
ATOM 811 C C . TYR A 1 103 ? 2.131 8.913 20.973 1.00 85.69 103 TYR A C 1
ATOM 813 O O . TYR A 1 103 ? 2.527 8.399 22.016 1.00 85.69 103 TYR A O 1
ATOM 821 N N . SER A 1 104 ? 2.262 10.222 20.732 1.00 83.81 104 SER A N 1
ATOM 822 C CA . SER A 1 104 ? 2.875 11.174 21.669 1.00 83.81 104 SER A CA 1
ATOM 823 C C . SER A 1 104 ? 2.177 11.263 23.035 1.00 83.81 104 SER A C 1
ATOM 825 O O . SER A 1 104 ? 2.809 11.646 24.013 1.00 83.81 104 SER A O 1
ATOM 827 N N . GLU A 1 105 ? 0.892 10.913 23.117 1.00 83.00 105 GLU A N 1
ATOM 828 C CA . GLU A 1 105 ? 0.071 10.999 24.336 1.00 83.00 105 GLU A CA 1
ATOM 829 C C . GLU A 1 105 ? 0.048 9.674 25.118 1.00 83.00 105 GLU A C 1
ATOM 831 O O . GLU A 1 105 ? -0.447 9.606 26.243 1.00 83.00 105 GLU A O 1
ATOM 836 N N . LEU A 1 106 ? 0.629 8.600 24.567 1.00 78.81 106 LEU A N 1
ATOM 837 C CA . LEU A 1 106 ? 0.626 7.282 25.207 1.00 78.81 106 LEU A CA 1
ATOM 838 C C . LEU A 1 106 ? 1.361 7.269 26.549 1.00 78.81 106 LEU A C 1
ATOM 840 O O . LEU A 1 106 ? 0.966 6.521 27.438 1.00 78.81 106 LEU A O 1
ATOM 844 N N . GLY A 1 107 ? 2.390 8.103 26.725 1.00 65.62 107 GLY A N 1
ATOM 845 C CA . GLY A 1 107 ? 3.114 8.219 27.996 1.00 65.62 107 GLY A CA 1
ATOM 846 C C . GLY A 1 107 ? 2.250 8.721 29.159 1.00 65.62 107 GLY A C 1
ATOM 847 O O . GLY A 1 107 ? 2.569 8.442 30.311 1.00 65.62 107 GLY A O 1
ATOM 848 N N . GLU A 1 108 ? 1.151 9.418 28.863 1.00 60.66 108 GLU A N 1
ATOM 849 C CA . GLU A 1 108 ? 0.208 9.942 29.859 1.00 60.66 108 GLU A CA 1
ATOM 850 C C . GLU A 1 108 ? -0.960 8.977 30.125 1.00 60.66 108 GLU A C 1
ATOM 852 O O . GLU A 1 108 ? -1.572 9.022 31.191 1.00 60.66 108 GLU A O 1
ATOM 857 N N . ILE A 1 109 ? -1.261 8.089 29.169 1.00 60.62 109 ILE A N 1
ATOM 858 C CA . ILE A 1 109 ? -2.466 7.241 29.165 1.00 60.62 109 ILE A CA 1
ATOM 859 C C . ILE A 1 109 ? -2.142 5.771 29.484 1.00 60.62 109 ILE A C 1
ATOM 861 O O . ILE A 1 109 ? -2.980 5.051 30.031 1.00 60.62 109 ILE A O 1
ATOM 865 N N . ALA A 1 110 ? -0.937 5.296 29.168 1.00 59.06 110 ALA A N 1
ATOM 866 C CA . ALA A 1 110 ? -0.566 3.895 29.316 1.00 59.06 110 ALA A CA 1
ATOM 867 C C . ALA A 1 110 ? -0.013 3.579 30.714 1.00 59.06 110 ALA A C 1
ATOM 869 O O . ALA A 1 110 ? 1.000 4.124 31.147 1.00 59.06 110 ALA A O 1
ATOM 870 N N . THR A 1 111 ? -0.610 2.592 31.386 1.00 53.78 111 THR A N 1
ATOM 871 C CA . THR A 1 111 ? -0.068 1.978 32.613 1.00 53.78 111 THR A CA 1
ATOM 872 C C . THR A 1 111 ? 1.265 1.255 32.388 1.00 53.78 111 THR A C 1
ATOM 874 O O . THR A 1 111 ? 2.040 1.095 33.333 1.00 53.78 111 THR A O 1
ATOM 877 N N . SER A 1 112 ? 1.565 0.828 31.155 1.00 55.56 112 SER A N 1
ATOM 878 C CA . SER A 1 112 ? 2.881 0.318 30.769 1.00 55.56 112 SER A CA 1
ATOM 879 C C . SER A 1 112 ? 3.185 0.583 29.286 1.00 55.56 112 SER A C 1
ATOM 881 O O . SER A 1 112 ? 2.413 0.175 28.421 1.00 55.56 112 SER A O 1
ATOM 883 N N . PRO A 1 113 ? 4.356 1.151 28.941 1.00 54.62 113 PRO A N 1
ATOM 884 C CA . PRO A 1 113 ? 4.810 1.286 27.550 1.00 54.62 113 PRO A CA 1
ATOM 885 C C . PRO A 1 113 ? 4.926 -0.049 26.793 1.00 54.62 113 PRO A C 1
ATOM 887 O O . PRO A 1 113 ? 4.979 -0.069 25.566 1.00 54.62 113 PRO A O 1
ATOM 890 N N . LYS A 1 114 ? 4.972 -1.180 27.514 1.00 56.03 114 LYS A N 1
ATOM 891 C CA . LYS A 1 114 ? 5.044 -2.522 26.922 1.00 56.03 114 LYS A CA 1
ATOM 892 C C . LYS A 1 114 ? 3.749 -2.947 26.223 1.00 56.03 114 LYS A C 1
ATOM 894 O O . LYS A 1 114 ? 3.814 -3.785 25.331 1.00 56.03 114 LYS A O 1
ATOM 899 N N . ASP A 1 115 ? 2.617 -2.334 26.566 1.00 60.44 115 ASP A N 1
ATOM 900 C CA . ASP A 1 115 ? 1.311 -2.644 25.966 1.00 60.44 115 ASP A CA 1
ATOM 901 C C . ASP A 1 115 ? 1.204 -2.157 24.509 1.00 60.44 115 ASP A C 1
ATOM 903 O O . ASP A 1 115 ? 0.311 -2.573 23.772 1.00 60.44 115 ASP A O 1
ATOM 907 N N . PHE A 1 116 ? 2.149 -1.311 24.080 1.00 63.66 116 PHE A N 1
ATOM 908 C CA . PHE A 1 116 ? 2.247 -0.724 22.743 1.00 63.66 116 PHE A CA 1
ATOM 909 C C . PHE A 1 116 ? 3.440 -1.251 21.937 1.00 63.66 116 PHE A C 1
ATOM 911 O O . PHE A 1 116 ? 3.841 -0.631 20.952 1.00 63.66 116 PHE A O 1
ATOM 918 N N . GLN A 1 117 ? 4.015 -2.393 22.336 1.00 58.56 117 GLN A N 1
ATOM 919 C CA . GLN A 1 117 ? 5.121 -3.000 21.598 1.00 58.56 117 GLN A CA 1
ATOM 920 C C . GLN A 1 117 ? 4.722 -3.312 20.153 1.00 58.56 117 GLN A C 1
ATOM 922 O O . GLN A 1 117 ? 3.709 -3.958 19.886 1.00 58.56 117 GLN A O 1
ATOM 927 N N . ALA A 1 118 ? 5.558 -2.835 19.233 1.00 59.47 118 ALA A N 1
ATOM 928 C CA . ALA A 1 118 ? 5.518 -3.177 17.825 1.00 59.47 118 ALA A CA 1
ATOM 929 C C . ALA A 1 118 ? 5.624 -4.696 17.641 1.00 59.47 118 ALA A C 1
ATOM 931 O O . ALA A 1 118 ? 6.516 -5.332 18.205 1.00 59.47 118 ALA A O 1
ATOM 932 N N . ILE A 1 119 ? 4.740 -5.265 16.825 1.00 56.84 119 ILE A N 1
ATOM 933 C CA . ILE A 1 119 ? 4.863 -6.648 16.368 1.00 56.84 119 ILE A CA 1
ATOM 934 C C . ILE A 1 119 ? 5.378 -6.589 14.933 1.00 56.84 119 ILE A C 1
ATOM 936 O O . ILE A 1 119 ? 4.611 -6.320 14.013 1.00 56.84 119 ILE A O 1
ATOM 940 N N . GLY A 1 120 ? 6.677 -6.815 14.753 1.00 57.75 120 GLY A N 1
ATOM 941 C CA . GLY A 1 120 ? 7.326 -6.860 13.442 1.00 57.75 120 GLY A CA 1
ATOM 942 C C . GLY A 1 120 ? 8.412 -5.806 13.256 1.00 57.75 120 GLY A C 1
ATOM 943 O O . GLY A 1 120 ? 8.405 -4.755 13.898 1.00 57.75 120 GLY A O 1
ATOM 944 N N . ASP A 1 121 ? 9.345 -6.123 12.364 1.00 61.31 121 ASP A N 1
ATOM 945 C CA . ASP A 1 121 ? 10.436 -5.238 11.975 1.00 61.31 121 ASP A CA 1
ATOM 946 C C . ASP A 1 121 ? 9.985 -4.316 10.834 1.00 61.31 121 ASP A C 1
ATOM 948 O O . ASP A 1 121 ? 9.220 -4.719 9.953 1.00 61.31 121 ASP A O 1
ATOM 952 N N . THR A 1 122 ? 10.476 -3.074 10.838 1.00 67.38 122 THR A N 1
ATOM 953 C CA . THR A 1 122 ? 10.339 -2.166 9.691 1.00 67.38 122 THR A CA 1
ATOM 954 C C . THR A 1 122 ? 10.993 -2.805 8.459 1.00 67.38 122 THR A C 1
ATOM 956 O O . THR A 1 122 ? 12.067 -3.393 8.613 1.00 67.38 122 THR A O 1
ATOM 959 N N . PRO A 1 123 ? 10.404 -2.696 7.250 1.00 73.19 123 PRO A N 1
ATOM 960 C CA . PRO A 1 123 ? 11.015 -3.215 6.030 1.00 73.19 123 PRO A CA 1
ATOM 961 C C . PRO A 1 123 ? 12.474 -2.762 5.887 1.00 73.19 123 PRO A C 1
ATOM 963 O O . PRO A 1 123 ? 12.780 -1.571 5.994 1.00 73.19 123 PRO A O 1
ATOM 966 N N . VAL A 1 124 ? 13.381 -3.718 5.662 1.00 75.25 124 VAL A N 1
ATOM 967 C CA . VAL A 1 124 ? 14.817 -3.456 5.510 1.00 75.25 124 VAL A CA 1
ATOM 968 C C . VAL A 1 124 ? 15.192 -3.639 4.053 1.00 75.25 124 VAL A C 1
ATOM 970 O O . VAL A 1 124 ? 15.438 -4.744 3.576 1.00 75.25 124 VAL A O 1
ATOM 973 N N . PHE A 1 125 ? 15.279 -2.523 3.351 1.00 81.38 125 PHE A N 1
ATOM 974 C CA . PHE A 1 125 ? 15.702 -2.528 1.966 1.00 81.38 125 PHE A CA 1
ATOM 975 C C . PHE A 1 125 ? 17.194 -2.841 1.836 1.00 81.38 125 PHE A C 1
ATOM 977 O O . PHE A 1 125 ? 18.046 -2.219 2.470 1.00 81.38 125 PHE A O 1
ATOM 984 N N . LYS A 1 126 ? 17.498 -3.788 0.959 1.00 79.75 126 LYS A N 1
ATOM 985 C CA . LYS A 1 126 ? 18.831 -4.035 0.412 1.00 79.75 126 LYS A CA 1
ATOM 986 C C . LYS A 1 126 ? 19.096 -3.057 -0.729 1.00 79.75 126 LYS A C 1
ATOM 988 O O . LYS A 1 126 ? 18.196 -2.835 -1.541 1.00 79.75 126 LYS A O 1
ATOM 993 N N . ASP A 1 127 ? 20.337 -2.585 -0.836 1.00 75.06 127 ASP A N 1
ATOM 994 C CA . ASP A 1 127 ? 20.795 -1.754 -1.960 1.00 75.06 127 ASP A CA 1
ATOM 995 C C . ASP A 1 127 ? 20.637 -2.478 -3.306 1.00 75.06 127 ASP A C 1
ATOM 997 O O . ASP A 1 127 ? 20.339 -1.859 -4.320 1.00 75.06 127 ASP A O 1
ATOM 1001 N N . VAL A 1 128 ? 20.811 -3.808 -3.314 1.00 82.75 128 VAL A N 1
ATOM 1002 C CA . VAL A 1 128 ? 20.637 -4.664 -4.494 1.00 82.75 128 VAL A CA 1
ATOM 1003 C C . VAL A 1 128 ? 19.944 -5.967 -4.090 1.00 82.75 128 VAL A C 1
ATOM 1005 O O . VAL A 1 128 ? 20.399 -6.672 -3.186 1.00 82.75 128 VAL A O 1
ATOM 1008 N N . SER A 1 129 ? 18.855 -6.315 -4.781 1.00 90.31 129 SER A N 1
ATOM 1009 C CA . SER A 1 129 ? 18.180 -7.608 -4.608 1.00 90.31 129 SER A CA 1
ATOM 1010 C C . SER A 1 129 ? 19.037 -8.760 -5.138 1.00 90.31 129 SER A C 1
ATOM 1012 O O . SER A 1 129 ? 19.587 -8.703 -6.240 1.00 90.31 129 SER A O 1
ATOM 1014 N N . THR A 1 130 ? 19.103 -9.850 -4.374 1.00 91.69 130 THR A N 1
ATOM 1015 C CA . THR A 1 130 ? 19.763 -11.104 -4.773 1.00 91.69 130 THR A CA 1
ATOM 1016 C C . THR A 1 130 ? 18.772 -12.181 -5.218 1.00 91.69 130 THR A C 1
ATOM 1018 O O . THR A 1 130 ? 19.176 -13.321 -5.456 1.00 91.69 130 THR A O 1
ATOM 1021 N N . HIS A 1 131 ? 17.486 -11.841 -5.366 1.00 94.31 131 HIS A N 1
ATOM 1022 C CA . HIS A 1 131 ? 16.441 -12.785 -5.754 1.00 94.31 131 HIS A CA 1
ATOM 1023 C C . HIS A 1 131 ? 16.796 -13.487 -7.079 1.00 94.31 131 HIS A C 1
ATOM 1025 O O . HIS A 1 131 ? 17.258 -12.817 -8.003 1.00 94.31 131 HIS A O 1
ATOM 1031 N N . PRO A 1 132 ? 16.585 -14.808 -7.248 1.00 93.69 132 PRO A N 1
ATOM 1032 C CA . PRO A 1 132 ? 17.052 -15.543 -8.433 1.00 93.69 132 PRO A CA 1
ATOM 1033 C C . PRO A 1 132 ? 16.412 -15.065 -9.748 1.00 93.69 132 PRO A C 1
ATOM 1035 O O . PRO A 1 132 ? 17.060 -15.049 -10.799 1.00 93.69 132 PRO A O 1
ATOM 1038 N N . VAL A 1 133 ? 15.157 -14.612 -9.702 1.00 95.50 133 VAL A N 1
ATOM 1039 C CA . VAL A 1 133 ? 14.404 -14.148 -10.878 1.00 95.50 133 VAL A CA 1
ATOM 1040 C C . VAL A 1 133 ? 14.697 -12.676 -11.179 1.00 95.50 133 VAL A C 1
ATOM 1042 O O . VAL A 1 133 ? 14.376 -11.807 -10.374 1.00 95.50 133 VAL A O 1
ATOM 1045 N N . LYS A 1 134 ? 15.233 -12.382 -12.375 1.00 93.62 134 LYS A N 1
ATOM 1046 C CA . LYS A 1 134 ? 15.569 -11.010 -12.816 1.00 93.62 134 LYS A CA 1
ATOM 1047 C C . LYS A 1 134 ? 14.380 -10.047 -12.746 1.00 93.62 134 LYS A C 1
ATOM 1049 O O . LYS A 1 134 ? 14.546 -8.934 -12.270 1.00 93.62 134 LYS A O 1
ATOM 1054 N N . MET A 1 135 ? 13.196 -10.478 -13.187 1.00 94.94 135 MET A N 1
ATOM 1055 C CA . MET A 1 135 ? 11.985 -9.645 -13.159 1.00 94.94 135 MET A CA 1
ATOM 1056 C C . MET A 1 135 ? 11.633 -9.194 -11.742 1.00 94.94 135 MET A C 1
ATOM 1058 O O . MET A 1 135 ? 11.323 -8.028 -11.538 1.00 94.94 135 MET A O 1
ATOM 1062 N N . VAL A 1 136 ? 11.745 -10.098 -10.766 1.00 96.25 136 VAL A N 1
ATOM 1063 C CA . VAL A 1 136 ? 11.522 -9.772 -9.355 1.00 96.25 136 VAL A CA 1
ATOM 1064 C C . VAL A 1 136 ? 12.527 -8.730 -8.877 1.00 96.25 136 VAL A C 1
ATOM 1066 O O . VAL A 1 136 ? 12.105 -7.737 -8.300 1.00 96.25 136 VAL A O 1
ATOM 1069 N N . ARG A 1 137 ? 13.822 -8.892 -9.190 1.00 95.00 137 ARG A N 1
ATOM 1070 C CA . ARG A 1 137 ? 14.851 -7.908 -8.811 1.00 95.00 137 ARG A CA 1
ATOM 1071 C C . ARG A 1 137 ? 14.529 -6.508 -9.338 1.00 95.00 137 ARG A C 1
ATOM 1073 O O . ARG A 1 137 ? 14.585 -5.553 -8.577 1.00 95.00 137 ARG A O 1
ATOM 1080 N N . CYS A 1 138 ? 14.140 -6.403 -10.611 1.00 94.12 138 CYS A N 1
ATOM 1081 C CA . CYS A 1 138 ? 13.791 -5.122 -11.230 1.00 94.12 138 CYS A CA 1
ATOM 1082 C C . CYS A 1 138 ? 12.576 -4.462 -10.563 1.00 94.12 138 CYS A C 1
ATOM 1084 O O . CYS A 1 138 ? 12.588 -3.261 -10.309 1.00 94.12 138 CYS A O 1
ATOM 1086 N N . VAL A 1 139 ? 11.522 -5.232 -10.275 1.00 96.50 139 VAL A N 1
ATOM 1087 C CA . VAL A 1 139 ? 10.322 -4.679 -9.627 1.00 96.50 139 VAL A CA 1
ATOM 1088 C C . VAL A 1 139 ? 10.599 -4.318 -8.173 1.00 96.50 139 VAL A C 1
ATOM 1090 O O . VAL A 1 139 ? 10.194 -3.243 -7.741 1.00 96.50 139 VAL A O 1
ATOM 1093 N N . TYR A 1 140 ? 11.330 -5.159 -7.441 1.00 96.44 140 TYR A N 1
ATOM 1094 C CA . TYR A 1 140 ? 11.798 -4.838 -6.096 1.00 96.44 140 TYR A CA 1
ATOM 1095 C C . TYR A 1 140 ? 12.554 -3.509 -6.080 1.00 96.44 140 TYR A C 1
ATOM 1097 O O . TYR A 1 140 ? 12.224 -2.649 -5.274 1.00 96.44 140 TYR A O 1
ATOM 1105 N N . GLU A 1 141 ? 13.520 -3.321 -6.981 1.00 95.31 141 GLU A N 1
ATOM 1106 C CA . GLU A 1 141 ? 14.350 -2.115 -7.030 1.00 95.31 141 GLU A CA 1
ATOM 1107 C C . GLU A 1 141 ? 13.500 -0.859 -7.243 1.00 95.31 141 GLU A C 1
ATOM 1109 O O . GLU A 1 141 ? 13.659 0.124 -6.519 1.00 95.31 141 GLU A O 1
ATOM 1114 N N . ALA A 1 142 ? 12.530 -0.914 -8.159 1.00 96.00 142 ALA A N 1
ATOM 1115 C CA . ALA A 1 142 ? 11.617 0.196 -8.404 1.00 96.00 142 ALA A CA 1
ATOM 1116 C C . ALA A 1 142 ? 10.751 0.514 -7.170 1.00 96.00 142 ALA A C 1
ATOM 1118 O O . ALA A 1 142 ? 10.687 1.665 -6.736 1.00 96.00 142 ALA A O 1
ATOM 1119 N N . LEU A 1 143 ? 10.116 -0.497 -6.564 1.00 97.12 143 LEU A N 1
ATOM 1120 C CA . LEU A 1 143 ? 9.255 -0.314 -5.388 1.00 97.12 143 LEU A CA 1
ATOM 1121 C C . LEU A 1 143 ? 10.044 0.151 -4.155 1.00 97.12 143 LEU A C 1
ATOM 1123 O O . LEU A 1 143 ? 9.619 1.080 -3.466 1.00 97.12 143 LEU A O 1
ATOM 1127 N N . ALA A 1 144 ? 11.201 -0.461 -3.897 1.00 95.75 144 ALA A N 1
ATOM 1128 C CA . ALA A 1 144 ? 12.098 -0.084 -2.812 1.00 95.75 144 ALA A CA 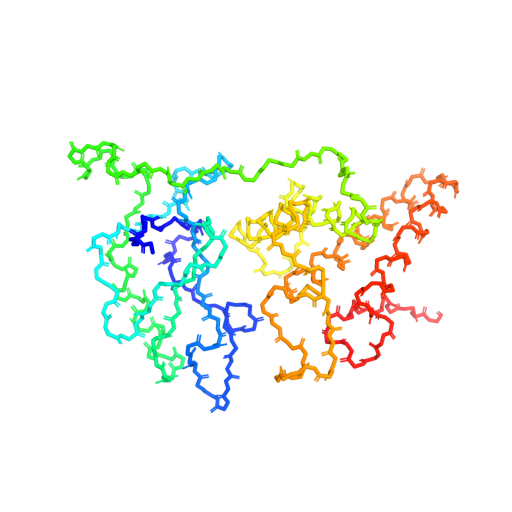1
ATOM 1129 C C . ALA A 1 144 ? 12.562 1.365 -2.972 1.00 95.75 144 ALA A C 1
ATOM 1131 O O . ALA A 1 144 ? 12.460 2.141 -2.025 1.00 95.75 144 ALA A O 1
ATOM 1132 N N . THR A 1 145 ? 12.971 1.763 -4.181 1.00 95.19 145 THR A N 1
ATOM 1133 C CA . THR A 1 145 ? 13.389 3.144 -4.459 1.00 95.19 145 THR A CA 1
ATOM 1134 C C . THR A 1 145 ? 12.254 4.135 -4.198 1.00 95.19 145 THR A C 1
ATOM 1136 O O . THR A 1 145 ? 12.465 5.126 -3.497 1.00 95.19 145 THR A O 1
ATOM 1139 N N . VAL A 1 146 ? 11.036 3.858 -4.684 1.00 96.19 146 VAL A N 1
ATOM 1140 C CA . VAL A 1 146 ? 9.849 4.698 -4.422 1.00 96.19 146 VAL A CA 1
ATOM 1141 C C . VAL A 1 146 ? 9.610 4.867 -2.930 1.00 96.19 146 VAL A C 1
ATOM 1143 O O . VAL A 1 146 ? 9.422 5.991 -2.459 1.00 96.19 146 VAL A O 1
ATOM 1146 N N . ALA A 1 147 ? 9.641 3.768 -2.180 1.00 94.62 147 ALA A N 1
ATOM 1147 C CA . ALA A 1 147 ? 9.375 3.777 -0.752 1.00 94.62 147 ALA A CA 1
ATOM 1148 C C . ALA A 1 147 ? 10.487 4.458 0.064 1.00 94.62 147 ALA A C 1
ATOM 1150 O O . ALA A 1 147 ? 10.177 5.176 1.015 1.00 94.62 147 ALA A O 1
ATOM 1151 N N . GLN A 1 148 ? 11.759 4.263 -0.294 1.00 92.12 148 GLN A N 1
ATOM 1152 C CA . GLN A 1 148 ? 12.911 4.871 0.382 1.00 92.12 148 GLN A CA 1
ATOM 1153 C C . GLN A 1 148 ? 13.013 6.371 0.101 1.00 92.12 148 GLN A C 1
ATOM 1155 O O . GLN A 1 148 ? 13.148 7.178 1.024 1.00 92.12 148 GLN A O 1
ATOM 1160 N N . GLN A 1 149 ? 12.947 6.753 -1.174 1.00 93.19 149 GLN A N 1
ATOM 1161 C CA . GLN A 1 149 ? 13.153 8.134 -1.611 1.00 93.19 149 GLN A CA 1
ATOM 1162 C C . GLN A 1 149 ? 11.879 8.982 -1.529 1.00 93.19 149 GLN A C 1
ATOM 1164 O O . GLN A 1 149 ? 11.949 10.193 -1.718 1.00 93.19 149 GLN A O 1
ATOM 1169 N N . HIS A 1 150 ? 10.728 8.368 -1.227 1.00 92.62 150 HIS A N 1
ATOM 1170 C CA . HIS A 1 150 ? 9.411 9.011 -1.237 1.00 92.62 150 HIS A CA 1
ATOM 1171 C C . HIS A 1 150 ? 9.152 9.740 -2.561 1.00 92.62 150 HIS A C 1
ATOM 1173 O O . HIS A 1 150 ? 8.789 10.921 -2.582 1.00 92.62 150 HIS A O 1
ATOM 1179 N N . ILE A 1 151 ? 9.375 9.027 -3.672 1.00 94.88 151 ILE A N 1
ATOM 1180 C CA . ILE A 1 151 ? 9.103 9.537 -5.021 1.00 94.88 151 ILE A CA 1
ATOM 1181 C C . ILE A 1 151 ? 7.652 10.000 -5.055 1.00 94.88 151 ILE A C 1
ATOM 1183 O O . ILE A 1 151 ? 6.743 9.219 -4.797 1.00 94.88 151 ILE A O 1
ATOM 1187 N N . LYS A 1 152 ? 7.434 11.286 -5.333 1.00 93.94 152 LYS A N 1
ATOM 1188 C CA . LYS A 1 152 ? 6.127 11.916 -5.157 1.00 93.94 152 LYS A CA 1
ATOM 1189 C C . LYS A 1 152 ? 5.076 11.291 -6.074 1.00 93.94 152 LYS A C 1
ATOM 1191 O O . LYS A 1 152 ? 5.098 11.528 -7.274 1.00 93.94 152 LYS A O 1
ATOM 1196 N N . ILE A 1 153 ? 4.082 10.635 -5.480 1.00 92.44 153 ILE A N 1
ATOM 1197 C CA . ILE A 1 153 ? 2.900 10.124 -6.187 1.00 92.44 153 ILE A CA 1
ATOM 1198 C C . ILE A 1 153 ? 1.668 10.922 -5.763 1.00 92.44 153 ILE A C 1
ATOM 1200 O O . ILE A 1 153 ? 1.422 11.140 -4.574 1.00 92.44 153 ILE A O 1
ATOM 1204 N N . GLN A 1 154 ? 0.882 11.400 -6.730 1.00 88.81 154 GLN A N 1
ATOM 1205 C CA . GLN A 1 154 ? -0.275 12.244 -6.430 1.00 88.81 154 GLN A CA 1
ATOM 1206 C C . GLN A 1 154 ? -1.283 11.524 -5.523 1.00 88.81 154 GLN A C 1
ATOM 1208 O O . GLN A 1 154 ? -1.778 10.447 -5.843 1.00 88.81 154 GLN A O 1
ATOM 1213 N N . GLY A 1 155 ? -1.636 12.167 -4.410 1.00 86.06 155 GLY A N 1
ATOM 1214 C CA . GLY A 1 155 ? -2.608 11.642 -3.455 1.00 86.06 155 GLY A CA 1
ATOM 1215 C C . GLY A 1 155 ? -2.047 10.614 -2.476 1.00 86.06 155 GLY A C 1
ATOM 1216 O O . GLY A 1 155 ? -2.794 10.221 -1.593 1.00 86.06 155 GLY A O 1
ATOM 1217 N N . TRP A 1 156 ? -0.775 10.213 -2.590 1.00 90.50 156 TRP A N 1
ATOM 1218 C CA . TRP A 1 156 ? -0.166 9.297 -1.627 1.00 90.50 156 TRP A CA 1
ATOM 1219 C C . TRP A 1 156 ? 0.241 9.994 -0.332 1.00 90.50 156 TRP A C 1
ATOM 1221 O O . TRP A 1 156 ? 0.750 11.121 -0.347 1.00 90.50 156 TRP A O 1
ATOM 1231 N N . ASP A 1 157 ? 0.055 9.288 0.777 1.00 89.94 157 ASP A N 1
ATOM 1232 C CA . ASP A 1 157 ? 0.538 9.650 2.104 1.00 89.94 157 ASP A CA 1
ATOM 1233 C C . ASP A 1 157 ? 1.626 8.674 2.606 1.00 89.94 157 ASP A C 1
ATOM 1235 O O . ASP A 1 157 ? 2.090 7.787 1.892 1.00 89.94 157 ASP A O 1
ATOM 1239 N N . GLN A 1 158 ? 2.094 8.863 3.841 1.00 91.12 158 GLN A N 1
ATOM 1240 C CA . GLN A 1 158 ? 3.152 8.034 4.435 1.00 91.12 158 GLN A CA 1
ATOM 1241 C C . GLN A 1 158 ? 2.768 6.553 4.586 1.00 91.12 158 GLN A C 1
ATOM 1243 O O . GLN A 1 158 ? 3.647 5.692 4.560 1.00 91.12 158 GLN A O 1
ATOM 1248 N N . ASN A 1 159 ? 1.478 6.243 4.730 1.00 92.56 159 ASN A N 1
ATOM 1249 C CA . ASN A 1 159 ? 0.985 4.869 4.812 1.00 92.56 159 ASN A CA 1
ATOM 1250 C C . ASN A 1 159 ? 1.128 4.163 3.462 1.00 92.56 159 ASN A C 1
ATOM 1252 O O . ASN A 1 159 ? 1.437 2.976 3.424 1.00 92.56 159 ASN A O 1
ATOM 1256 N N . ASP A 1 160 ? 0.964 4.897 2.363 1.00 93.31 160 ASP A N 1
ATOM 1257 C CA . ASP A 1 160 ? 1.079 4.354 1.011 1.00 93.31 160 ASP A CA 1
ATOM 1258 C C . ASP A 1 160 ? 2.524 3.948 0.683 1.00 93.31 160 ASP A C 1
ATOM 1260 O O . ASP A 1 160 ? 2.769 2.846 0.187 1.00 93.31 160 ASP A O 1
ATOM 1264 N N . TYR A 1 161 ? 3.501 4.787 1.045 1.00 94.06 161 TYR A N 1
ATOM 1265 C CA . TYR A 1 161 ? 4.924 4.447 0.912 1.00 94.06 161 TYR A CA 1
ATOM 1266 C C . TYR A 1 161 ? 5.344 3.295 1.830 1.00 94.06 161 TYR A C 1
ATOM 1268 O O . TYR A 1 161 ? 6.256 2.541 1.489 1.00 94.06 161 TYR A O 1
ATOM 1276 N N . GLU A 1 162 ? 4.714 3.146 2.996 1.00 93.31 162 GLU A N 1
ATOM 1277 C CA . GLU A 1 162 ? 4.954 2.005 3.884 1.00 93.31 162 GLU A CA 1
ATOM 1278 C C . GLU A 1 162 ? 4.351 0.719 3.317 1.00 93.31 162 GLU A C 1
ATOM 1280 O O . GLU A 1 162 ? 4.995 -0.326 3.332 1.00 93.31 162 GLU A O 1
ATOM 1285 N N . TYR A 1 163 ? 3.168 0.791 2.713 1.00 94.19 163 TYR A N 1
ATOM 1286 C CA . TYR A 1 163 ? 2.589 -0.364 2.041 1.00 94.19 163 TYR A CA 1
ATOM 1287 C C . TYR A 1 163 ? 3.450 -0.824 0.858 1.00 94.19 163 TYR A C 1
ATOM 1289 O O . TYR A 1 163 ? 3.731 -2.013 0.719 1.00 94.19 163 TYR A O 1
ATOM 1297 N N . VAL A 1 164 ? 3.964 0.104 0.047 1.00 95.75 164 VAL A N 1
ATOM 1298 C CA . VAL A 1 164 ? 4.892 -0.240 -1.045 1.00 95.75 164 VAL A CA 1
ATOM 1299 C C . VAL A 1 164 ? 6.206 -0.827 -0.527 1.00 95.75 164 VAL A C 1
ATOM 1301 O O . VAL A 1 164 ? 6.734 -1.751 -1.146 1.00 95.75 164 VAL A O 1
ATOM 1304 N N . ALA A 1 165 ? 6.699 -0.363 0.625 1.00 94.56 165 ALA A N 1
ATOM 1305 C CA . ALA A 1 165 ? 7.849 -0.967 1.296 1.00 94.56 165 ALA A CA 1
ATOM 1306 C C . ALA A 1 165 ? 7.597 -2.442 1.645 1.00 94.56 165 ALA A C 1
ATOM 1308 O O . ALA A 1 165 ? 8.439 -3.302 1.375 1.00 94.56 165 ALA A O 1
ATOM 1309 N N . VAL A 1 166 ? 6.415 -2.735 2.193 1.00 94.50 166 VAL A N 1
ATOM 1310 C CA . VAL A 1 166 ? 5.973 -4.097 2.516 1.00 94.50 166 VAL A CA 1
ATOM 1311 C C . VAL A 1 166 ? 5.886 -4.954 1.250 1.00 94.50 166 VAL A C 1
ATOM 1313 O O . VAL A 1 166 ? 6.462 -6.042 1.220 1.00 94.50 166 VAL A O 1
ATOM 1316 N N . LEU A 1 167 ? 5.256 -4.460 0.178 1.00 95.88 167 LEU A N 1
ATOM 1317 C CA . LEU A 1 167 ? 5.163 -5.189 -1.095 1.00 95.88 167 LEU A CA 1
ATOM 1318 C C . LEU A 1 167 ? 6.544 -5.501 -1.688 1.00 95.88 167 LEU A C 1
ATOM 1320 O O . LEU A 1 167 ? 6.762 -6.619 -2.154 1.00 95.88 167 LEU A O 1
ATOM 1324 N N . ALA A 1 168 ? 7.482 -4.548 -1.645 1.00 95.81 168 ALA A N 1
ATOM 1325 C CA . ALA A 1 168 ? 8.851 -4.758 -2.111 1.00 95.81 168 ALA A CA 1
ATOM 1326 C C . ALA A 1 168 ? 9.537 -5.882 -1.319 1.00 95.81 168 ALA A C 1
ATOM 1328 O O . ALA A 1 168 ? 10.030 -6.839 -1.913 1.00 95.81 168 ALA A O 1
ATOM 1329 N N . GLN A 1 169 ? 9.517 -5.809 0.015 1.00 94.19 169 GLN A N 1
ATOM 1330 C CA . GLN A 1 169 ? 10.160 -6.810 0.869 1.00 94.19 169 GLN A CA 1
ATOM 1331 C C . GLN A 1 169 ? 9.584 -8.212 0.649 1.00 94.19 169 GLN A C 1
ATOM 1333 O O . GLN A 1 169 ? 10.333 -9.177 0.519 1.00 94.19 169 GLN A O 1
ATOM 1338 N N . LEU A 1 170 ? 8.256 -8.339 0.587 1.00 94.38 170 LEU A N 1
ATOM 1339 C CA . LEU A 1 170 ? 7.602 -9.632 0.376 1.00 94.38 170 LEU A CA 1
ATOM 1340 C C . LEU A 1 170 ? 7.927 -10.227 -0.991 1.00 94.38 170 LEU A C 1
ATOM 1342 O O . LEU A 1 1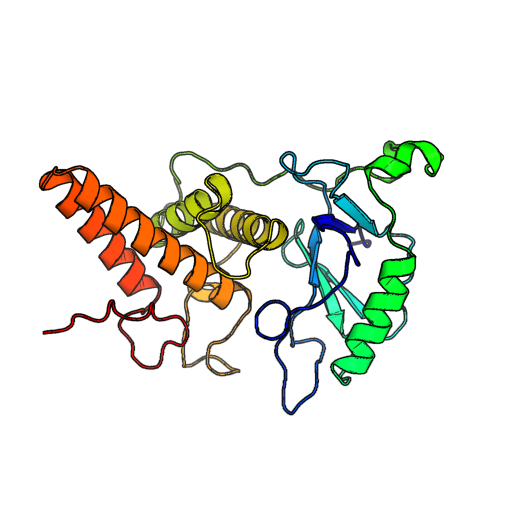70 ? 8.048 -11.445 -1.110 1.00 94.38 170 LEU A O 1
ATOM 1346 N N . LEU A 1 171 ? 8.053 -9.376 -2.010 1.00 95.25 171 LEU A N 1
ATOM 1347 C CA . LEU A 1 171 ? 8.436 -9.793 -3.350 1.00 95.25 171 LEU A CA 1
ATOM 1348 C C . LEU A 1 171 ? 9.883 -10.318 -3.372 1.00 95.25 171 LEU A C 1
ATOM 1350 O O . LEU A 1 171 ? 10.142 -11.352 -3.980 1.00 95.25 171 LEU A O 1
ATOM 1354 N N . ASP A 1 172 ? 10.815 -9.644 -2.691 1.00 95.12 172 ASP A N 1
ATOM 1355 C CA . ASP A 1 172 ? 12.220 -10.080 -2.593 1.00 95.12 172 ASP A CA 1
ATOM 1356 C C . ASP A 1 172 ? 12.403 -11.344 -1.739 1.00 95.12 172 ASP A C 1
ATOM 1358 O O . ASP A 1 172 ? 13.287 -12.156 -2.010 1.00 95.12 172 ASP A O 1
ATOM 1362 N N . ASP A 1 173 ? 11.551 -11.531 -0.730 1.00 92.88 173 ASP A N 1
ATOM 1363 C CA . ASP A 1 173 ? 11.539 -12.707 0.148 1.00 92.88 173 ASP A CA 1
ATOM 1364 C C . ASP A 1 173 ? 10.793 -13.921 -0.450 1.00 92.88 173 ASP A C 1
ATOM 1366 O O . ASP A 1 173 ? 10.647 -14.933 0.239 1.00 92.88 173 ASP A O 1
ATOM 1370 N N . ASP A 1 174 ? 10.275 -13.830 -1.682 1.00 93.88 174 ASP A N 1
ATOM 1371 C CA . ASP A 1 174 ? 9.423 -14.851 -2.330 1.00 93.88 174 ASP A CA 1
ATOM 1372 C C . ASP A 1 174 ? 8.136 -15.186 -1.534 1.00 93.88 174 ASP A C 1
ATOM 1374 O O . ASP A 1 174 ? 7.557 -16.269 -1.628 1.00 93.88 174 ASP A O 1
ATOM 1378 N N . LYS A 1 175 ? 7.657 -14.232 -0.726 1.00 93.62 175 LYS A N 1
ATOM 1379 C CA . LYS A 1 175 ? 6.390 -14.314 0.030 1.00 93.62 175 LYS A CA 1
ATOM 1380 C C . LYS A 1 175 ? 5.205 -13.733 -0.741 1.00 93.62 175 LYS A C 1
ATOM 1382 O O . LYS A 1 175 ? 4.057 -13.981 -0.375 1.00 93.62 175 LYS A O 1
ATOM 1387 N N . LEU A 1 176 ? 5.475 -12.968 -1.795 1.00 94.25 176 LEU A N 1
ATOM 1388 C CA . LEU A 1 176 ? 4.488 -12.404 -2.708 1.00 94.25 176 LEU A CA 1
ATOM 1389 C C . LEU A 1 176 ? 4.902 -12.709 -4.146 1.00 94.25 176 LEU A C 1
ATOM 1391 O O . LEU A 1 176 ? 6.002 -12.373 -4.572 1.00 94.25 176 LEU A O 1
ATOM 1395 N N . GLN A 1 177 ? 4.007 -13.320 -4.920 1.00 94.56 177 GLN A N 1
ATOM 1396 C CA . GLN A 1 177 ? 4.287 -13.613 -6.324 1.00 94.56 177 GLN A CA 1
ATOM 1397 C C . GLN A 1 177 ? 4.167 -12.351 -7.182 1.00 94.56 177 GLN A C 1
ATOM 1399 O O . GLN A 1 177 ? 3.199 -11.599 -7.071 1.00 94.56 177 GLN A O 1
ATOM 1404 N N . LEU A 1 178 ? 5.096 -12.168 -8.126 1.00 95.12 178 LEU A N 1
ATOM 1405 C CA . LEU A 1 178 ? 5.077 -11.029 -9.051 1.00 95.12 178 LEU A CA 1
ATOM 1406 C C . LEU A 1 178 ? 3.757 -10.914 -9.840 1.00 95.12 178 LEU A C 1
ATOM 1408 O O . LEU A 1 178 ? 3.283 -9.810 -10.094 1.00 95.12 178 LEU A O 1
ATOM 1412 N N . SER A 1 179 ? 3.122 -12.034 -10.197 1.00 92.50 179 SER A N 1
ATOM 1413 C CA . SER A 1 179 ? 1.825 -12.052 -10.897 1.00 92.50 179 SER A CA 1
ATOM 1414 C C . SER A 1 179 ? 0.679 -11.423 -10.098 1.00 92.50 179 SER A C 1
ATOM 1416 O O . SER A 1 179 ? -0.321 -11.002 -10.683 1.00 92.50 179 SER A O 1
ATOM 1418 N N . THR A 1 180 ? 0.811 -11.326 -8.775 1.00 91.31 180 THR A N 1
ATOM 1419 C CA . THR A 1 180 ? -0.151 -10.613 -7.928 1.00 91.31 180 THR A CA 1
ATOM 1420 C C . THR A 1 180 ? -0.036 -9.103 -8.119 1.00 91.31 180 THR A C 1
ATOM 1422 O O . THR A 1 180 ? -1.045 -8.420 -8.033 1.00 91.31 180 THR A O 1
ATOM 1425 N N . LEU A 1 181 ? 1.148 -8.584 -8.465 1.00 93.25 181 LEU A N 1
ATOM 1426 C CA . LEU A 1 181 ? 1.411 -7.150 -8.657 1.00 93.25 181 LEU A CA 1
ATOM 1427 C C . LEU A 1 181 ? 1.183 -6.661 -10.092 1.00 93.25 181 LEU A C 1
ATOM 1429 O O . LEU A 1 181 ? 1.002 -5.467 -10.323 1.00 93.25 181 LEU A O 1
ATOM 1433 N N . VAL A 1 182 ? 1.196 -7.571 -11.062 1.00 90.50 182 VAL A N 1
ATOM 1434 C CA . VAL A 1 182 ? 1.064 -7.238 -12.483 1.00 90.50 182 VAL A CA 1
ATOM 1435 C C . VAL A 1 182 ? -0.395 -7.320 -12.918 1.00 90.50 182 VAL A C 1
ATOM 1437 O O . VAL A 1 182 ? -1.084 -8.306 -12.661 1.00 90.50 182 VAL A O 1
ATOM 1440 N N . TRP A 1 183 ? -0.866 -6.290 -13.625 1.00 87.56 183 TRP A N 1
ATOM 1441 C CA . TRP A 1 183 ? -2.219 -6.269 -14.173 1.00 87.56 183 TRP A CA 1
ATOM 1442 C C . TRP A 1 183 ? -2.429 -7.370 -15.223 1.00 87.56 183 TRP A C 1
ATOM 1444 O O . TRP A 1 183 ? -1.661 -7.510 -16.182 1.00 87.56 183 TRP A O 1
ATOM 1454 N N . ASN A 1 184 ? -3.517 -8.125 -15.064 1.00 84.12 184 ASN A N 1
ATOM 1455 C CA . ASN A 1 184 ? -3.939 -9.147 -16.010 1.00 84.12 184 ASN A CA 1
ATOM 1456 C C . ASN A 1 184 ? -5.446 -9.031 -16.301 1.00 84.12 184 ASN A C 1
ATOM 1458 O O . ASN A 1 184 ? -6.250 -9.321 -15.416 1.00 84.12 184 ASN A O 1
ATOM 1462 N N . PRO A 1 185 ? -5.856 -8.659 -17.530 1.00 80.81 185 PRO A N 1
ATOM 1463 C CA . PRO A 1 185 ? -7.267 -8.444 -17.867 1.00 80.81 185 PRO A CA 1
ATOM 1464 C C . PRO A 1 185 ? -8.128 -9.708 -17.766 1.00 80.81 185 PRO A C 1
ATOM 1466 O O . PRO A 1 185 ? -9.348 -9.607 -17.694 1.00 80.81 185 PRO A O 1
ATOM 1469 N N . ALA A 1 186 ? -7.507 -10.891 -17.778 1.00 82.25 186 ALA A N 1
ATOM 1470 C CA . ALA A 1 186 ? -8.208 -12.163 -17.658 1.00 82.25 186 ALA A CA 1
ATOM 1471 C C . ALA A 1 186 ? -8.697 -12.463 -16.229 1.00 82.25 186 ALA A C 1
ATOM 1473 O O . ALA A 1 186 ? -9.475 -13.400 -16.049 1.00 82.25 186 ALA A O 1
ATOM 1474 N N . ASP A 1 187 ? -8.259 -11.703 -15.219 1.00 80.50 187 ASP A N 1
ATOM 1475 C CA . ASP A 1 187 ? -8.635 -11.993 -13.838 1.00 80.50 187 ASP A CA 1
ATOM 1476 C C . ASP A 1 187 ? -10.011 -11.415 -13.484 1.00 80.50 187 ASP A C 1
ATOM 1478 O O . ASP A 1 187 ? -10.463 -10.391 -14.011 1.00 80.50 187 ASP A O 1
ATOM 1482 N N . THR A 1 188 ? -10.674 -12.064 -12.527 1.00 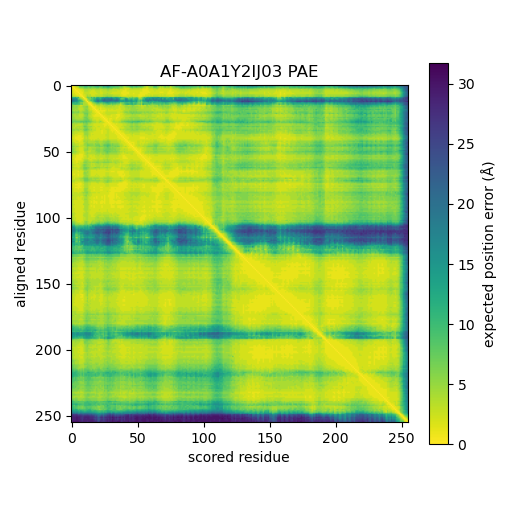69.62 188 THR A N 1
ATOM 1483 C CA . THR A 1 188 ? -11.949 -11.611 -11.958 1.00 69.62 188 THR A CA 1
ATOM 1484 C C . THR A 1 188 ? -11.863 -10.167 -11.465 1.00 69.62 188 THR A C 1
ATOM 1486 O O . THR A 1 188 ? -10.845 -9.755 -10.917 1.00 69.62 188 THR A O 1
ATOM 1489 N N . GLY A 1 189 ? -12.935 -9.390 -11.647 1.00 66.56 189 GLY A N 1
ATOM 1490 C CA . GLY A 1 189 ? -12.927 -7.962 -11.307 1.00 66.56 189 GLY A CA 1
ATOM 1491 C C . GLY A 1 189 ? -12.154 -7.087 -12.305 1.00 66.56 189 GLY A C 1
ATOM 1492 O O . GLY A 1 189 ? -11.778 -5.971 -11.965 1.00 66.56 189 GLY A O 1
ATOM 1493 N N . GLY A 1 190 ? -11.901 -7.577 -13.526 1.00 67.75 190 GLY A N 1
ATOM 1494 C CA . GLY A 1 190 ? -11.243 -6.808 -14.592 1.00 67.75 190 GLY A CA 1
ATOM 1495 C C . GLY A 1 190 ? -9.731 -6.658 -14.405 1.00 67.75 190 GLY A C 1
ATOM 1496 O O . GLY A 1 190 ? -9.145 -5.670 -14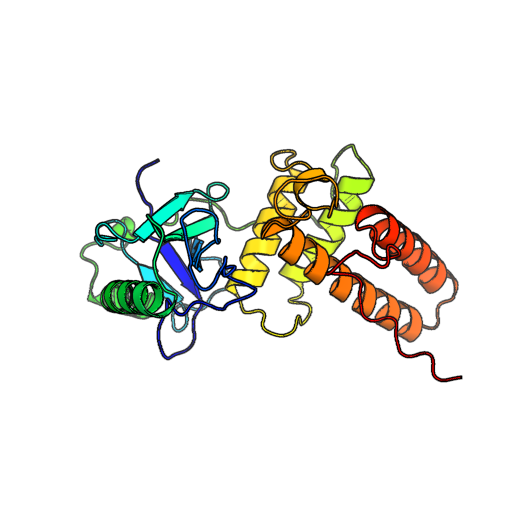.853 1.00 67.75 190 GLY A O 1
ATOM 1497 N N . GLY A 1 191 ? -9.092 -7.602 -13.709 1.00 71.06 191 GLY A N 1
ATOM 1498 C CA . GLY A 1 191 ? -7.652 -7.543 -13.454 1.00 71.06 191 GLY A CA 1
ATOM 1499 C C . GLY A 1 191 ? -7.224 -6.642 -12.301 1.00 71.06 191 GLY A C 1
ATOM 1500 O O . GLY A 1 191 ? -6.023 -6.415 -12.136 1.00 71.06 191 GLY A O 1
ATOM 1501 N N . TRP A 1 192 ? -8.159 -6.128 -11.507 1.00 72.81 192 TRP A N 1
ATOM 1502 C CA . TRP A 1 192 ? -7.877 -5.176 -10.434 1.00 72.81 192 TRP A CA 1
ATOM 1503 C C . TRP A 1 192 ? -7.590 -5.836 -9.083 1.00 72.81 192 TRP A C 1
ATOM 1505 O O . TRP A 1 192 ? -8.300 -6.739 -8.654 1.00 72.81 192 TRP A O 1
ATOM 1515 N N . SER A 1 193 ? -6.584 -5.308 -8.383 1.00 81.62 193 SER A N 1
ATOM 1516 C CA . SER A 1 193 ? -6.386 -5.469 -6.939 1.00 81.62 193 SER A CA 1
ATOM 1517 C C . SER A 1 193 ? -5.689 -4.220 -6.385 1.00 81.62 193 SER A C 1
ATOM 1519 O O . SER A 1 193 ? -5.139 -3.426 -7.160 1.00 81.62 193 SER A O 1
ATOM 1521 N N . ARG A 1 194 ? -5.708 -4.031 -5.059 1.00 84.75 194 ARG A N 1
ATOM 1522 C CA . ARG A 1 194 ? -5.019 -2.906 -4.406 1.00 84.75 194 ARG A CA 1
ATOM 1523 C C . ARG A 1 194 ? -3.517 -2.981 -4.665 1.00 84.75 194 ARG A C 1
ATOM 1525 O O . ARG A 1 194 ? -2.923 -2.000 -5.100 1.00 84.75 194 ARG A O 1
ATOM 1532 N N . GLU A 1 195 ? -2.919 -4.148 -4.465 1.00 90.00 195 GLU A N 1
ATOM 1533 C CA . GLU A 1 195 ? -1.492 -4.399 -4.667 1.00 90.00 195 GLU A CA 1
ATOM 1534 C C . GLU A 1 195 ? -1.053 -3.998 -6.075 1.00 90.00 195 GLU A C 1
ATOM 1536 O O . GLU A 1 195 ? -0.041 -3.321 -6.240 1.00 90.00 195 GLU A O 1
ATOM 1541 N N . ARG A 1 196 ? -1.851 -4.354 -7.092 1.00 89.62 196 ARG A N 1
ATOM 1542 C CA . ARG A 1 196 ? -1.594 -3.985 -8.492 1.00 89.62 196 ARG A CA 1
ATOM 1543 C C . ARG A 1 196 ? -1.632 -2.490 -8.700 1.00 89.62 196 ARG A C 1
ATOM 1545 O O . ARG A 1 196 ? -0.744 -1.954 -9.351 1.00 89.62 196 ARG A O 1
ATOM 1552 N N . ALA A 1 197 ? -2.643 -1.821 -8.150 1.00 87.94 197 ALA A N 1
ATOM 1553 C CA . ALA A 1 197 ? -2.768 -0.375 -8.263 1.00 87.94 197 ALA A CA 1
ATOM 1554 C C . ALA A 1 197 ? -1.566 0.337 -7.641 1.00 87.94 197 ALA A C 1
ATOM 1556 O O . ALA A 1 197 ? -0.994 1.241 -8.251 1.00 87.94 197 ALA A O 1
ATOM 1557 N N . PHE A 1 198 ? -1.155 -0.094 -6.450 1.00 92.31 198 PHE A N 1
ATOM 1558 C CA . PHE A 1 198 ? -0.016 0.485 -5.750 1.00 92.31 198 PHE A CA 1
ATOM 1559 C C . PHE A 1 198 ? 1.300 0.212 -6.474 1.00 92.31 198 PHE A C 1
ATOM 1561 O O . PHE A 1 198 ? 2.046 1.153 -6.743 1.00 92.31 198 PHE A O 1
ATOM 1568 N N . ALA A 1 199 ? 1.556 -1.040 -6.855 1.00 94.88 199 ALA A N 1
ATOM 1569 C CA . ALA A 1 199 ? 2.771 -1.407 -7.569 1.00 94.88 199 ALA A CA 1
ATOM 1570 C C . ALA A 1 199 ? 2.860 -0.709 -8.932 1.00 94.88 199 ALA A C 1
ATOM 1572 O O . ALA A 1 199 ? 3.895 -0.139 -9.261 1.00 94.88 199 ALA A O 1
ATOM 1573 N N . ALA A 1 200 ? 1.772 -0.680 -9.703 1.00 93.19 200 ALA A N 1
ATOM 1574 C CA . ALA A 1 200 ? 1.760 -0.034 -11.009 1.00 93.19 200 ALA A CA 1
ATOM 1575 C C . ALA A 1 200 ? 1.987 1.482 -10.908 1.00 93.19 200 ALA A C 1
ATOM 1577 O O . ALA A 1 200 ? 2.795 2.023 -11.659 1.00 93.19 200 ALA A O 1
ATOM 1578 N N . ARG A 1 201 ? 1.336 2.172 -9.960 1.00 92.88 201 ARG A N 1
ATOM 1579 C CA . ARG A 1 201 ? 1.548 3.615 -9.748 1.00 92.88 201 ARG A CA 1
ATOM 1580 C C . ARG A 1 201 ? 2.969 3.919 -9.272 1.00 92.88 201 ARG A C 1
ATOM 1582 O O . ARG A 1 201 ? 3.588 4.829 -9.811 1.00 92.88 201 ARG A O 1
ATOM 1589 N N . ALA A 1 202 ? 3.502 3.133 -8.334 1.00 95.62 202 ALA A N 1
ATOM 1590 C CA . ALA A 1 202 ? 4.892 3.249 -7.893 1.00 95.62 202 ALA A CA 1
ATOM 1591 C C . ALA A 1 202 ? 5.873 3.093 -9.056 1.00 95.62 202 ALA A C 1
ATOM 1593 O O . ALA A 1 202 ? 6.719 3.956 -9.277 1.00 95.62 202 ALA A O 1
ATOM 1594 N N . VAL A 1 203 ? 5.733 2.022 -9.835 1.00 96.56 203 VAL A N 1
ATOM 1595 C CA . VAL A 1 203 ? 6.642 1.742 -10.951 1.00 96.56 203 VAL A CA 1
ATOM 1596 C C . VAL A 1 203 ? 6.509 2.784 -12.063 1.00 96.56 203 VAL A C 1
ATOM 1598 O O . VAL A 1 203 ? 7.516 3.156 -12.659 1.00 96.56 203 VAL A O 1
ATOM 1601 N N . ALA A 1 204 ? 5.307 3.301 -12.324 1.00 94.50 204 ALA A N 1
ATOM 1602 C CA . ALA A 1 204 ? 5.100 4.388 -13.278 1.00 94.50 204 ALA A CA 1
ATOM 1603 C C . ALA A 1 204 ? 5.868 5.665 -12.889 1.00 94.50 204 ALA A C 1
ATOM 1605 O O . ALA A 1 204 ? 6.567 6.234 -13.727 1.00 94.50 204 ALA A O 1
ATOM 1606 N N . GLU A 1 205 ? 5.774 6.090 -11.627 1.00 95.06 205 GLU A N 1
ATOM 1607 C CA . GLU A 1 205 ? 6.464 7.293 -11.137 1.00 95.06 205 GLU A CA 1
ATOM 1608 C C . GLU A 1 205 ? 7.978 7.087 -11.029 1.00 95.06 205 GLU A C 1
ATOM 1610 O O . GLU A 1 205 ? 8.750 7.978 -11.380 1.00 95.06 205 GLU A O 1
ATOM 1615 N N . TYR A 1 206 ? 8.418 5.887 -10.639 1.00 95.81 206 TYR A N 1
ATOM 1616 C CA . TYR A 1 206 ? 9.828 5.503 -10.706 1.00 95.81 206 TYR A CA 1
ATOM 1617 C C . TYR A 1 206 ? 10.377 5.637 -12.132 1.00 95.81 206 TYR A C 1
ATOM 1619 O O . TYR A 1 206 ? 11.392 6.294 -12.343 1.00 95.81 206 TYR A O 1
ATOM 1627 N N . ILE A 1 207 ? 9.677 5.080 -13.131 1.00 94.69 207 ILE A N 1
ATOM 1628 C CA . ILE A 1 207 ? 10.064 5.200 -14.544 1.00 94.69 207 ILE A CA 1
ATOM 1629 C C . ILE A 1 207 ? 10.191 6.673 -14.947 1.00 94.69 207 ILE A C 1
ATOM 1631 O O . ILE A 1 207 ? 11.178 7.050 -15.577 1.00 94.69 207 ILE A O 1
ATOM 1635 N N . ALA A 1 208 ? 9.206 7.506 -14.601 1.00 93.25 208 ALA A N 1
ATOM 1636 C CA . ALA A 1 208 ? 9.215 8.922 -14.955 1.00 93.25 208 ALA A CA 1
ATOM 1637 C C . ALA A 1 208 ? 10.414 9.660 -14.335 1.00 93.25 208 ALA A C 1
ATOM 1639 O O . ALA A 1 208 ? 11.096 10.423 -15.024 1.00 93.25 208 ALA A O 1
ATOM 1640 N N . GLN A 1 209 ? 10.708 9.401 -13.059 1.00 94.31 209 GLN A N 1
ATOM 1641 C CA . GLN A 1 209 ? 11.847 10.010 -12.380 1.00 94.31 209 GLN A CA 1
ATOM 1642 C C . GLN A 1 209 ? 13.185 9.544 -12.966 1.00 94.31 209 GLN A C 1
ATOM 1644 O O . GLN A 1 209 ? 14.060 10.378 -13.197 1.00 94.31 209 GLN A O 1
ATOM 1649 N N . GLU A 1 210 ? 13.352 8.248 -13.232 1.00 93.56 210 GLU A N 1
ATOM 1650 C CA . GLU A 1 210 ? 14.604 7.706 -13.767 1.00 93.56 210 GLU A CA 1
ATOM 1651 C C . GLU A 1 210 ? 14.896 8.229 -15.173 1.00 93.56 210 GLU A C 1
ATOM 1653 O O . GLU A 1 210 ? 16.029 8.621 -15.449 1.00 93.56 210 GLU A O 1
ATOM 1658 N N . LEU A 1 211 ? 13.878 8.327 -16.036 1.00 92.81 211 LEU A N 1
ATOM 1659 C CA . LEU A 1 211 ? 14.012 8.954 -17.355 1.00 92.81 211 LEU A CA 1
ATOM 1660 C C . LEU A 1 211 ? 14.426 10.427 -17.237 1.00 92.81 211 LEU A C 1
ATOM 1662 O O . LEU A 1 211 ? 15.340 10.872 -17.933 1.00 92.81 211 LEU A O 1
ATOM 1666 N N . ALA A 1 212 ? 13.797 11.184 -16.333 1.00 92.25 212 ALA A N 1
ATOM 1667 C CA . ALA A 1 212 ? 14.159 12.579 -16.093 1.00 92.25 212 ALA A CA 1
ATOM 1668 C C . ALA A 1 212 ? 15.597 12.717 -15.561 1.00 92.25 212 ALA A C 1
ATOM 1670 O O . ALA A 1 212 ? 16.330 13.607 -15.995 1.00 92.25 212 ALA A O 1
ATOM 1671 N N . ARG A 1 213 ? 16.020 11.824 -14.656 1.00 91.88 213 ARG A N 1
ATOM 1672 C CA . ARG A 1 213 ? 17.375 11.792 -14.088 1.00 91.88 213 ARG A CA 1
ATOM 1673 C C . ARG A 1 213 ? 18.422 11.446 -15.144 1.00 91.88 213 ARG A C 1
ATOM 1675 O O . ARG A 1 213 ? 19.444 12.121 -15.211 1.00 91.88 213 ARG A O 1
ATOM 1682 N N . ALA A 1 214 ? 18.166 10.427 -15.961 1.00 92.06 214 ALA A N 1
ATOM 1683 C CA . ALA A 1 214 ? 19.060 10.007 -17.034 1.00 92.06 214 ALA A CA 1
ATOM 1684 C C . ALA A 1 214 ? 19.263 11.133 -18.051 1.00 92.06 214 ALA A C 1
ATOM 1686 O O . ALA A 1 214 ? 20.393 11.539 -18.301 1.00 92.06 214 ALA A O 1
ATOM 1687 N N . LYS A 1 215 ? 18.175 11.753 -18.516 1.00 90.38 215 LYS A N 1
ATOM 1688 C CA . LYS A 1 215 ? 18.247 12.906 -19.420 1.00 90.38 215 LYS A CA 1
ATOM 1689 C C . LYS A 1 215 ? 19.000 14.095 -18.813 1.00 90.38 215 LYS A C 1
ATOM 1691 O O . LYS A 1 215 ? 19.728 14.793 -19.509 1.00 90.38 215 LYS A O 1
ATOM 1696 N N . ALA A 1 216 ? 18.822 14.346 -17.515 1.00 92.31 216 ALA A N 1
ATOM 1697 C CA . ALA A 1 216 ? 19.520 15.422 -16.813 1.00 92.31 216 ALA A CA 1
ATOM 1698 C C . ALA A 1 216 ? 21.022 15.151 -16.614 1.00 92.31 216 ALA A C 1
ATOM 1700 O O . ALA A 1 216 ? 21.769 16.102 -16.386 1.00 92.31 216 ALA A O 1
ATOM 1701 N N . SER A 1 217 ? 21.466 13.890 -16.695 1.00 91.50 217 SER A N 1
ATOM 1702 C CA . SER A 1 217 ? 22.885 13.532 -16.574 1.00 91.50 217 SER A CA 1
ATOM 1703 C C . SER A 1 217 ? 23.716 14.001 -17.772 1.00 91.50 217 SER A C 1
ATOM 1705 O O . SER A 1 217 ? 24.876 14.371 -17.597 1.00 91.50 217 SER A O 1
ATOM 1707 N N . GLY A 1 218 ? 23.116 14.033 -18.970 1.00 89.12 218 GLY A N 1
ATOM 1708 C CA . GLY A 1 218 ? 23.820 14.309 -20.225 1.00 89.12 218 GLY A CA 1
ATOM 1709 C C . GLY A 1 218 ? 24.813 13.216 -20.641 1.00 89.12 218 GLY A C 1
ATOM 1710 O O . GLY A 1 218 ? 25.685 13.491 -21.461 1.00 89.12 218 GLY A O 1
ATOM 1711 N N . ASP A 1 219 ? 24.710 12.023 -20.050 1.00 92.81 219 ASP A N 1
ATOM 1712 C CA . ASP A 1 219 ? 25.528 10.848 -20.348 1.00 92.81 219 ASP A CA 1
ATOM 1713 C C . ASP A 1 219 ? 24.708 9.845 -21.179 1.00 92.81 219 ASP A C 1
ATOM 1715 O O . ASP A 1 219 ? 23.761 9.232 -20.679 1.00 92.81 219 ASP A O 1
ATOM 1719 N N . ASP A 1 220 ? 25.077 9.695 -22.455 1.00 90.25 220 ASP A N 1
ATOM 1720 C CA . ASP A 1 220 ? 24.393 8.825 -23.420 1.00 90.25 220 ASP A CA 1
ATOM 1721 C C . ASP A 1 220 ? 24.423 7.343 -22.999 1.00 90.25 220 ASP A C 1
ATOM 1723 O O . ASP A 1 220 ? 23.452 6.616 -23.233 1.00 90.25 220 ASP A O 1
ATOM 1727 N N . ASP A 1 221 ? 25.508 6.889 -22.359 1.00 90.31 221 ASP A N 1
ATOM 1728 C CA . ASP A 1 221 ? 25.634 5.501 -21.900 1.00 90.31 221 ASP A CA 1
ATOM 1729 C C . ASP A 1 221 ? 24.685 5.260 -20.717 1.00 90.31 221 ASP A C 1
ATOM 1731 O O . ASP A 1 221 ? 23.943 4.272 -20.685 1.00 90.31 221 ASP A O 1
ATOM 1735 N N . GLN A 1 222 ? 24.630 6.212 -19.780 1.00 89.12 222 GLN A N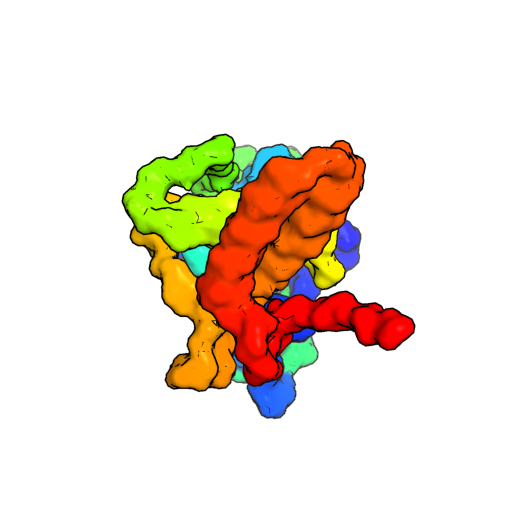 1
ATOM 1736 C CA . GLN A 1 222 ? 23.683 6.166 -18.667 1.00 89.12 222 GLN A CA 1
ATOM 1737 C C . GLN A 1 222 ? 22.227 6.225 -19.153 1.00 89.12 222 GLN A C 1
ATOM 1739 O O . GLN A 1 222 ? 21.361 5.530 -18.610 1.00 89.12 222 GLN A O 1
ATOM 1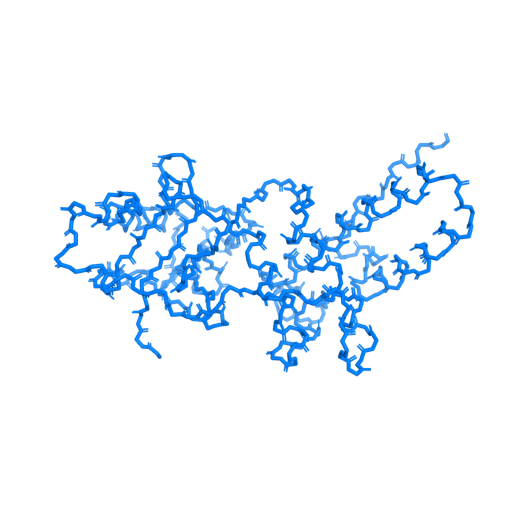744 N N . GLU A 1 223 ? 21.938 7.042 -20.167 1.00 89.94 223 GLU A N 1
ATOM 1745 C CA . GLU A 1 223 ? 20.610 7.119 -20.772 1.00 89.94 223 GLU A CA 1
ATOM 1746 C C . GLU A 1 223 ? 20.204 5.787 -21.405 1.00 89.94 223 GLU A C 1
ATOM 1748 O O . GLU A 1 223 ? 19.099 5.298 -21.147 1.00 89.94 223 GLU A O 1
ATOM 1753 N N . ALA A 1 224 ? 21.104 5.149 -22.154 1.00 91.00 224 ALA A N 1
ATOM 1754 C CA . ALA A 1 224 ? 20.854 3.842 -22.751 1.00 91.00 224 ALA A CA 1
ATOM 1755 C C . ALA A 1 224 ? 20.596 2.749 -21.695 1.00 91.00 224 ALA A C 1
ATOM 1757 O O . ALA A 1 224 ? 19.665 1.948 -21.850 1.00 91.00 224 ALA A O 1
ATOM 1758 N N . ASP A 1 225 ? 21.367 2.724 -20.606 1.00 90.38 225 ASP A N 1
ATOM 1759 C CA . ASP A 1 225 ? 21.188 1.759 -19.514 1.00 90.38 225 ASP A CA 1
ATOM 1760 C C . ASP A 1 225 ? 19.837 1.929 -18.808 1.00 90.38 225 ASP A C 1
ATOM 1762 O O . ASP A 1 225 ? 19.104 0.950 -18.603 1.00 90.38 225 ASP A O 1
ATOM 1766 N N . VAL A 1 226 ? 19.458 3.172 -18.495 1.00 91.38 226 VAL A N 1
ATOM 1767 C CA . VAL A 1 226 ? 18.162 3.474 -17.873 1.00 91.38 226 VAL A CA 1
ATOM 1768 C C . VAL A 1 226 ? 17.010 3.137 -18.815 1.00 91.38 226 VAL A C 1
ATOM 1770 O O . VAL A 1 226 ? 16.031 2.531 -18.375 1.00 91.38 226 VAL A O 1
ATOM 1773 N N . LEU A 1 227 ? 17.116 3.453 -20.108 1.00 91.44 227 LEU A N 1
ATOM 1774 C CA . LEU A 1 227 ? 16.093 3.106 -21.097 1.00 91.44 227 LEU A CA 1
ATOM 1775 C C . LEU A 1 227 ? 15.873 1.591 -21.175 1.00 91.44 227 LEU A C 1
ATOM 1777 O O . LEU A 1 227 ? 14.727 1.138 -21.149 1.00 91.44 227 LEU A O 1
ATOM 1781 N N . ASN A 1 228 ? 16.944 0.795 -21.189 1.00 90.81 228 ASN A N 1
ATOM 1782 C CA . ASN A 1 228 ? 16.844 -0.666 -21.185 1.00 90.81 228 ASN A CA 1
ATOM 1783 C C . ASN A 1 228 ? 16.125 -1.196 -19.933 1.00 90.81 228 ASN A C 1
ATOM 1785 O O . ASN A 1 228 ? 15.301 -2.112 -20.025 1.00 90.81 228 ASN A O 1
ATOM 1789 N N . PHE A 1 229 ? 16.414 -0.624 -18.761 1.00 91.12 229 PHE A N 1
ATOM 1790 C CA . PHE A 1 229 ? 15.754 -0.995 -17.509 1.00 91.12 229 PHE A CA 1
ATOM 1791 C C . PHE A 1 229 ? 14.272 -0.587 -17.487 1.00 91.12 229 PHE A C 1
ATOM 1793 O O . PHE A 1 229 ? 13.399 -1.393 -17.150 1.00 91.12 229 PHE A O 1
ATOM 1800 N N . VAL A 1 230 ? 13.972 0.642 -17.908 1.00 92.00 230 VAL A N 1
ATOM 1801 C CA . VAL A 1 230 ? 12.614 1.195 -17.986 1.00 92.00 230 VAL A CA 1
ATOM 1802 C C . VAL A 1 230 ? 11.738 0.397 -18.948 1.00 92.00 230 VAL A C 1
ATOM 1804 O O . VAL A 1 230 ? 10.604 0.059 -18.602 1.00 92.00 230 VAL A O 1
ATOM 1807 N N . GLU A 1 231 ? 12.242 0.050 -20.133 1.00 92.12 231 GLU A N 1
ATOM 1808 C CA . GLU A 1 231 ? 11.484 -0.760 -21.090 1.00 92.12 231 GLU A CA 1
ATOM 1809 C C . GLU A 1 231 ? 11.188 -2.157 -20.535 1.00 92.12 231 GLU A C 1
ATOM 1811 O O . GLU A 1 231 ? 10.094 -2.693 -20.727 1.00 92.12 231 GLU A O 1
ATOM 1816 N N . TYR A 1 232 ? 12.099 -2.718 -19.739 1.00 93.81 232 TYR A N 1
ATOM 1817 C CA . TYR A 1 232 ? 11.849 -3.980 -19.053 1.00 93.81 232 TYR A CA 1
ATOM 1818 C C . TYR A 1 232 ? 10.680 -3.880 -18.057 1.00 93.81 232 TYR A C 1
ATOM 1820 O O . TYR A 1 232 ? 9.789 -4.734 -18.064 1.00 93.81 232 TYR A O 1
ATOM 1828 N N . LEU A 1 233 ? 10.620 -2.813 -17.254 1.00 94.81 233 LEU A N 1
ATOM 1829 C CA . LEU A 1 233 ? 9.502 -2.555 -16.337 1.00 94.81 233 LEU A CA 1
ATOM 1830 C C . LEU A 1 233 ? 8.181 -2.310 -17.080 1.00 94.81 233 LEU A C 1
ATOM 1832 O O . LEU A 1 233 ? 7.143 -2.846 -16.681 1.00 94.81 233 LEU A O 1
ATOM 1836 N N . ARG A 1 234 ? 8.210 -1.562 -18.191 1.00 93.75 234 ARG A N 1
ATOM 1837 C CA . ARG A 1 234 ? 7.031 -1.322 -19.043 1.00 93.75 234 ARG A CA 1
ATOM 1838 C C . ARG A 1 234 ? 6.443 -2.617 -19.586 1.00 93.75 234 ARG A C 1
ATOM 1840 O O . ARG A 1 234 ? 5.218 -2.761 -19.604 1.00 93.75 234 ARG A O 1
ATOM 1847 N N . VAL A 1 235 ? 7.295 -3.560 -19.990 1.00 93.44 235 VAL A N 1
ATOM 1848 C CA . VAL A 1 235 ? 6.874 -4.892 -20.441 1.00 93.44 235 VAL A CA 1
ATOM 1849 C C . VAL A 1 235 ? 6.268 -5.694 -19.289 1.00 93.44 235 VAL A C 1
ATOM 1851 O O . VAL A 1 235 ? 5.179 -6.242 -19.459 1.00 93.44 235 VAL A O 1
ATOM 1854 N N . ILE A 1 236 ? 6.919 -5.728 -18.118 1.00 94.44 236 ILE A N 1
ATOM 1855 C CA . ILE A 1 236 ? 6.419 -6.458 -16.939 1.00 94.44 236 ILE A CA 1
ATOM 1856 C C . ILE A 1 236 ? 5.021 -5.966 -16.552 1.00 94.44 236 ILE A C 1
ATOM 1858 O O . ILE A 1 236 ? 4.105 -6.776 -16.440 1.00 94.44 236 ILE A O 1
ATOM 1862 N N . PHE A 1 237 ? 4.832 -4.653 -16.411 1.00 93.31 237 PHE A N 1
ATOM 1863 C CA . PHE A 1 237 ? 3.552 -4.063 -16.003 1.00 93.31 237 PHE A CA 1
ATOM 1864 C C . PHE A 1 237 ? 2.559 -3.869 -17.149 1.00 93.31 237 PHE A C 1
ATOM 1866 O O . PHE A 1 237 ? 1.445 -3.401 -16.913 1.00 93.31 237 PHE A O 1
ATOM 1873 N N . ARG A 1 238 ? 2.928 -4.248 -18.380 1.00 91.12 238 ARG A N 1
ATOM 1874 C CA . ARG A 1 238 ? 2.097 -4.122 -19.587 1.00 91.12 238 ARG A CA 1
ATOM 1875 C C . ARG A 1 238 ? 1.610 -2.690 -19.821 1.00 91.12 238 ARG A C 1
ATOM 1877 O O . ARG A 1 238 ? 0.467 -2.479 -20.223 1.00 91.12 238 ARG A O 1
ATOM 1884 N N . PHE A 1 239 ? 2.451 -1.691 -19.564 1.00 90.75 239 PHE A N 1
ATOM 1885 C CA . PHE A 1 239 ? 2.073 -0.278 -19.707 1.00 90.75 239 PHE A CA 1
ATOM 1886 C C . PHE A 1 239 ? 1.841 0.159 -21.159 1.00 90.75 239 PHE A C 1
ATOM 1888 O O . PHE A 1 239 ? 1.263 1.214 -21.394 1.00 90.75 239 PHE A O 1
ATOM 1895 N N . SER A 1 240 ? 2.244 -0.645 -22.142 1.00 85.31 240 SER A N 1
ATOM 1896 C CA . SER A 1 240 ? 1.935 -0.416 -23.558 1.00 85.31 240 SER A CA 1
ATOM 1897 C C . SER A 1 240 ? 0.529 -0.872 -23.968 1.00 85.31 240 SER A C 1
ATOM 1899 O O . SER A 1 240 ? 0.056 -0.479 -25.033 1.00 85.31 240 SER A O 1
ATOM 1901 N N . VAL A 1 241 ? -0.152 -1.677 -23.146 1.00 85.00 241 VAL A N 1
ATOM 1902 C CA . VAL A 1 241 ? -1.500 -2.184 -23.437 1.00 85.00 241 VAL A CA 1
ATOM 1903 C C . VAL A 1 241 ? -2.518 -1.073 -23.185 1.00 85.00 241 VAL A C 1
ATOM 1905 O O . VAL A 1 241 ? -2.541 -0.483 -22.107 1.00 85.00 241 VAL A O 1
ATOM 1908 N N . GLN A 1 242 ? -3.343 -0.755 -24.184 1.00 81.94 242 GLN A N 1
ATOM 1909 C CA . GLN A 1 242 ? -4.253 0.395 -24.138 1.00 81.94 242 GLN A CA 1
ATOM 1910 C C . GLN A 1 242 ? -5.325 0.251 -23.053 1.00 81.94 242 GLN A C 1
ATOM 1912 O O . GLN A 1 242 ? -5.741 1.242 -22.460 1.00 81.94 242 GLN A O 1
ATOM 1917 N N . GLU A 1 243 ? -5.741 -0.978 -22.779 1.00 83.06 243 GLU A N 1
ATOM 1918 C CA . GLU A 1 243 ? -6.732 -1.330 -21.770 1.00 83.06 243 GLU A CA 1
ATOM 1919 C C . GLU A 1 243 ? -6.158 -1.325 -20.349 1.00 83.06 243 GLU A C 1
ATOM 1921 O O . GLU A 1 243 ? -6.919 -1.467 -19.393 1.00 83.06 243 GLU A O 1
ATOM 1926 N N . ASN A 1 244 ? -4.836 -1.178 -20.191 1.00 81.88 244 ASN A N 1
ATOM 1927 C CA . ASN A 1 244 ? -4.216 -1.122 -18.877 1.00 81.88 244 ASN A CA 1
ATOM 1928 C C . ASN A 1 244 ? -4.594 0.200 -18.186 1.00 81.88 244 ASN A C 1
ATOM 1930 O O . ASN A 1 244 ? -4.156 1.268 -18.621 1.00 81.88 244 ASN A O 1
ATOM 1934 N N . PRO A 1 245 ? -5.351 0.151 -17.079 1.00 78.06 245 PRO A N 1
ATOM 1935 C CA . PRO A 1 245 ? -5.857 1.349 -16.417 1.00 78.06 245 PRO A CA 1
ATOM 1936 C C . PRO A 1 245 ? -4.768 2.130 -15.667 1.00 78.06 245 PRO A C 1
ATOM 1938 O O . PRO A 1 245 ? -5.013 3.254 -15.239 1.00 78.06 245 PRO A O 1
ATOM 1941 N N . TYR A 1 246 ? -3.578 1.548 -15.505 1.00 79.00 246 TYR A N 1
ATOM 1942 C CA . TYR A 1 246 ? -2.425 2.166 -14.845 1.00 79.00 246 TYR A CA 1
ATOM 1943 C C . TYR A 1 246 ? -1.331 2.571 -15.820 1.00 79.00 246 TYR A C 1
ATOM 1945 O O . TYR A 1 246 ? -0.228 2.921 -15.399 1.00 79.00 246 TYR A O 1
ATOM 1953 N N . ARG A 1 247 ? -1.606 2.481 -17.124 1.00 77.88 247 ARG A N 1
ATOM 1954 C CA . ARG A 1 247 ? -0.706 3.010 -18.136 1.00 77.88 247 ARG A CA 1
ATOM 1955 C C . ARG A 1 247 ? -0.389 4.472 -17.780 1.00 77.88 247 ARG A C 1
ATOM 1957 O O . ARG A 1 247 ? -1.326 5.262 -17.646 1.00 77.88 247 ARG A O 1
ATOM 1964 N N . PRO A 1 248 ? 0.896 4.852 -17.658 1.00 72.75 248 PRO A N 1
ATOM 1965 C CA . PRO A 1 248 ? 1.268 6.249 -17.524 1.00 72.75 248 PRO A CA 1
ATOM 1966 C C . PRO A 1 248 ? 0.681 7.008 -18.709 1.00 72.75 248 PRO A C 1
ATOM 1968 O O . PRO A 1 248 ? 0.797 6.538 -19.848 1.00 72.75 248 PRO A O 1
ATOM 1971 N N . SER A 1 249 ? 0.050 8.157 -18.457 1.00 58.31 249 SER A N 1
ATOM 1972 C CA . SER A 1 249 ? -0.327 9.086 -19.521 1.00 58.31 249 SER A CA 1
ATOM 1973 C C . SER A 1 249 ? 0.910 9.255 -20.388 1.00 58.31 249 SER A C 1
ATOM 1975 O O . SER A 1 249 ? 1.936 9.715 -19.887 1.00 58.31 249 SER A O 1
ATOM 1977 N N . SER A 1 250 ? 0.862 8.801 -21.644 1.00 48.31 250 SER A N 1
ATOM 1978 C CA . SER A 1 250 ? 1.947 9.093 -22.572 1.00 48.31 250 SER A CA 1
ATOM 1979 C C . SER A 1 250 ? 2.149 10.592 -22.488 1.00 48.31 250 SER A C 1
ATOM 1981 O O . SER A 1 250 ? 1.159 11.314 -22.653 1.00 48.31 250 SER A O 1
ATOM 1983 N N . GLU A 1 251 ? 3.372 11.038 -22.178 1.00 42.69 251 GLU A N 1
ATOM 1984 C CA . GLU A 1 251 ? 3.739 12.432 -22.374 1.00 42.69 251 GLU A CA 1
ATOM 1985 C C . GLU A 1 251 ? 3.101 12.849 -23.689 1.00 42.69 251 GLU A C 1
ATOM 1987 O O . GLU A 1 251 ? 3.254 12.171 -24.712 1.00 42.69 251 GLU A O 1
ATOM 1992 N N . SER A 1 252 ? 2.252 13.865 -23.611 1.00 33.88 252 SER A N 1
ATOM 1993 C CA . SER A 1 252 ? 1.675 14.513 -24.764 1.00 33.88 252 SER A CA 1
ATOM 1994 C C . SER A 1 252 ? 2.842 15.020 -25.598 1.00 33.88 252 SER A C 1
ATOM 1996 O O . SER A 1 252 ? 3.297 16.146 -25.422 1.00 33.88 252 SER A O 1
ATOM 1998 N N . GLY A 1 253 ? 3.342 14.154 -26.477 1.00 31.78 253 GLY A N 1
ATOM 1999 C CA . GLY A 1 253 ? 4.122 14.511 -27.636 1.00 31.78 253 GLY A CA 1
ATOM 2000 C C . GLY A 1 253 ? 3.197 15.325 -28.516 1.00 31.78 253 GLY A C 1
ATOM 2001 O O . GLY A 1 253 ? 2.509 14.799 -29.389 1.00 31.78 253 GLY A O 1
ATOM 2002 N N . THR A 1 254 ? 3.108 16.613 -28.217 1.00 29.59 254 THR A N 1
ATOM 2003 C CA . THR A 1 254 ? 2.693 17.593 -29.201 1.00 29.59 254 THR A CA 1
ATOM 2004 C C . THR A 1 254 ? 3.792 17.640 -30.252 1.00 29.59 254 THR A C 1
ATOM 2006 O O . THR A 1 254 ? 4.905 18.055 -29.942 1.00 29.59 254 THR A O 1
ATOM 2009 N N . ALA A 1 255 ? 3.427 17.085 -31.412 1.00 31.02 255 ALA A N 1
ATOM 2010 C CA . ALA A 1 255 ? 3.816 17.414 -32.786 1.00 31.02 255 ALA A CA 1
ATOM 2011 C C . ALA A 1 255 ? 5.038 18.320 -32.999 1.00 31.02 255 ALA A C 1
ATOM 2013 O O . ALA A 1 255 ? 5.032 19.460 -32.483 1.00 31.02 255 ALA A O 1
#

pLDDT: mean 86.34, std 12.87, range [29.59, 97.81]

Solvent-accessible surface area (backbone atoms only — not comparable to full-atom values): 14502 Å² total; per-residue (Å²): 130,83,72,56,43,34,25,38,65,44,85,88,88,60,74,51,72,77,46,81,83,68,31,29,44,73,57,98,71,27,33,26,57,87,25,43,28,42,76,28,19,25,32,76,52,86,88,62,55,47,89,35,24,32,33,35,51,52,84,59,76,66,62,89,57,36,37,80,42,81,55,79,78,41,32,29,26,52,20,37,57,44,75,41,44,58,68,57,51,53,51,52,30,50,61,49,37,72,66,41,42,49,50,65,52,39,82,82,72,50,96,48,79,73,83,70,60,55,50,68,79,66,75,80,83,66,98,67,72,81,46,90,51,67,69,54,30,56,52,27,51,35,28,38,48,29,31,73,70,57,60,85,52,93,92,62,54,73,54,54,37,50,50,37,28,48,54,19,49,31,40,60,68,70,75,40,64,69,74,65,38,33,66,39,73,88,41,78,82,69,27,62,50,66,60,18,56,52,47,36,51,38,42,44,50,39,45,54,50,51,54,53,51,29,66,71,66,76,39,69,68,56,33,53,54,50,49,57,53,44,52,50,51,37,59,67,50,38,43,81,42,87,85,39,90,62,34,65,78,70,76,82,77,76,126

Mean predicted aligned error: 6.6 Å

Secondary structure (DSSP, 8-state):
-PPPPEEEE--SS-TT---BTTTB--BTTEE-TTSB-EEEESS--TTS-GGGEEEE-TTS---SSEEEEESSSSEEEEEESS-EEHHHHHHHHHHHHTT-EEGGGHHHH-S-GGGG---SPPP---SS---SSHHHHHHHHHHHHHHHHT---TT--HHHHHHHHHHHHHHHTTSS-HHHHS--TTSTTTT--HHHHHHHHHHHHHHHHHHHHHHHHT-HHHHHHHHHHHHHHHHHTTTT-TT-TT---------

Nearest PDB structures (foldseek):
  4d2c-assembly1_A  TM=2.719E-01  e=2.787E-01  Streptococcus thermophilus LMG 18311
  4d2b-assembly1_A  TM=2.574E-01  e=4.072E-01  Streptococcus thermophilus LMG 18311
  5d6k-assembly1_A  TM=2.549E-01  e=3.654E-01  Streptococcus thermophilus LMG 18311
  6ghj-assembly1_A  TM=2.553E-01  e=4.072E-01  Streptococcus thermophilus LMG 18311
  4aps-assembly1_B  TM=2.360E-01  e=4.185E+00  Streptococcus thermophilus LMG 18311

Foldseek 3Di:
DQQAKWKAFAPDDFRADDDDPAQFDDDVQKFAQQGHADKTFNFDAPPGDQQRMKIQQSPQDLPQQWDWADPQPGIIGTGGHGIDGPVVVRVSSRVSRVRIDRSVCCVVVPPDPVSSDRDDDQQDDDPFQPAPDPLLRLLLNLLCCCLVVVLDFPPDDNSLSSVSSSVSRCSSVVVDDLLLQAADCPDPPRRDDSSVLSSLSSLLSSLVVLCVVQVVVVDPVSNVVSVVSNVSSCVSNVLVDPSRPSNPPPPPPDD

Radius of gyration: 19.5 Å; Cα contacts (8 Å, |Δi|>4): 387; chains: 1; bounding box: 49×33×65 Å

Sequence (255 aa):
MPLPNLFRHRIPLSPLQVWVGMDIMLQNGYVGPASGGISTFSHKPSRWTDDQLWVLPHTSPLGTNLQAIDDYGTHWLIAPAREMTLKEYEGHLADLASRAVRYSELGEIATSPKDFQAIGDTPVFKDVSTHPVKMVRCVYEALATVAQQHIKIQGWDQNDYEYVAVLAQLLDDDKLQLSTLVWNPADTGGGWSRERAFAARAVAEYIAQELARAKASGDDDQEADVLNFVEYLRVIFRFSVQENPYRPSSESGTA

Organism: Trametes coccinea (strain BRFM310) (NCBI:txid1353009)

InterPro domains:
  IPR041018 Tse2 ADP-ribosyltransferase toxin [PF18648] (49-101)